Protein AF-A0A1I1KT04-F1 (afdb_monomer)

Secondary structure (DSSP, 8-state):
----GGGSHHHHHHHHHHHHHHHHTT----HHHHHHHHHHHHHHHHHHHT--HHHHHTT--HHHHHHHHHHHHHHHTPPPPPPSS--PPPP----EEEE-HHHHHHHHHHHHHHHHHHHHH-TT-HHHHHHHHHHHHHHHHHHHPPTTPPEEEEHHHHHHHHHHHHHHHHHHHTTS--S-TTSS-SSTHHHHHHHHHHHHHHHHHHHHHHHSPPP-

Radius of gyration: 23.39 Å; Cα contacts (8 Å, |Δi|>4): 254; chains: 1; bounding box: 57×38×68 Å

Mean predicted aligned error: 13.31 Å

Organism: NCBI:txid910347

Nearest PDB structures (foldseek):
  8qup-assembly1_A  TM=4.944E-01  e=1.438E+00  synthetic construct
  3jv3-assembly1_A  TM=3.115E-01  e=3.362E+00  Mus musculus
  3qbv-assembly2_D  TM=2.416E-01  e=2.144E+00  Homo sapiens
  1nu9-assembly2_F  TM=1.944E-01  e=2.040E+00  Staphylococcus aureus

pLDDT: mean 86.13, std 12.62, range [43.5, 97.88]

Foldseek 3Di:
DPDDPCPDPLLVVLLVLLQVVCVVVVAHDDSVVLSVLLQVQLVVQCVVVVHDSVVSSVVDHSVNSNVVLVVVCVVVVDDGDAPQDLPPPDFDFPFWFWADLVLLVLLLVLLCLLLLQQCLLPVSHSLNVLSVVLNVVSVVQSVPDDPPGTGIDGLRSLLSSLVSLLVSLVCLVVVSTDNDSVPDCPVCNVVSNVSSVVSNVSSVVSVCSSVDDDDD

Sequence (216 aa):
MAEDLRNTVAFKALTAQAGAVLLTRDMQVEPVALQGVVAHLIATIAKRIGMDEEEALHLVTPEAVADTVDRAIAEEGAPGPAPFHAIRPVRHDTGTVPITPREAGRMVMAAAQAAKCAGLNDHTSALATHALDLITELGAALSSAQEDEAIELSAGLLEELASTVESVAARMEAKNWSTCPCGERHDQGELDAGIAASMHTDSAFVRFLIARPPTQ

Solvent-accessible surface area (backbone atoms only — not comparable to full-atom values): 12080 Å² total; per-residue (Å²): 128,86,75,63,62,79,76,36,68,68,49,47,49,46,46,52,48,18,51,52,52,24,50,78,70,79,41,54,72,58,68,69,59,47,48,50,51,52,52,49,52,21,49,51,49,6,65,74,75,72,51,55,52,76,67,26,46,77,73,60,50,35,64,61,50,34,53,49,52,53,50,52,40,64,72,66,71,50,80,67,62,71,45,96,60,64,71,75,74,90,80,75,68,87,48,69,38,78,36,47,67,69,57,51,53,53,51,39,51,46,26,50,51,30,18,51,47,33,40,59,64,32,84,72,34,40,64,15,52,50,23,49,52,52,33,50,54,52,48,51,51,59,72,70,48,57,92,94,46,66,38,75,39,45,41,39,59,42,50,50,50,22,50,52,25,37,54,45,20,54,42,33,73,68,69,78,38,55,81,52,80,80,79,62,89,79,80,51,63,67,58,40,51,51,52,24,53,49,30,45,52,48,20,53,48,41,52,48,58,66,69,49,76,83,86,129

Structure (mmCIF, N/CA/C/O backbone):
data_AF-A0A1I1KT04-F1
#
_entry.id   AF-A0A1I1KT04-F1
#
loop_
_atom_site.group_PDB
_atom_site.id
_atom_site.type_symbol
_atom_site.label_atom_id
_atom_site.label_alt_id
_atom_site.label_comp_id
_atom_site.label_asym_id
_atom_site.label_entity_id
_atom_site.label_seq_id
_atom_site.pdbx_PDB_ins_code
_atom_site.Cartn_x
_atom_site.Cartn_y
_atom_site.Cartn_z
_atom_site.occupancy
_atom_site.B_iso_or_equiv
_atom_site.auth_seq_id
_atom_site.auth_comp_id
_atom_site.auth_asym_id
_atom_site.auth_atom_id
_atom_site.pdbx_PDB_model_num
ATOM 1 N N . MET A 1 1 ? -22.135 0.727 45.461 1.00 46.06 1 MET A N 1
ATOM 2 C CA . MET A 1 1 ? -21.819 1.233 44.111 1.00 46.06 1 MET A CA 1
ATOM 3 C C . MET A 1 1 ? -21.233 0.061 43.364 1.00 46.06 1 MET A C 1
ATOM 5 O O . MET A 1 1 ? -20.260 -0.478 43.870 1.00 46.06 1 MET A O 1
ATOM 9 N N . ALA A 1 2 ? -21.867 -0.390 42.282 1.00 56.28 2 ALA A N 1
ATOM 10 C CA . ALA A 1 2 ? -21.276 -1.431 41.447 1.00 56.28 2 ALA A CA 1
ATOM 11 C C . ALA A 1 2 ? -19.950 -0.894 40.894 1.00 56.28 2 ALA A C 1
ATOM 13 O O . ALA A 1 2 ? -19.903 0.245 40.424 1.00 56.28 2 ALA A O 1
ATOM 14 N N . GLU A 1 3 ? -18.879 -1.660 41.065 1.00 66.94 3 GLU A N 1
ATOM 15 C CA . GLU A 1 3 ? -17.581 -1.340 40.485 1.00 66.94 3 GLU A CA 1
ATOM 16 C C . GLU A 1 3 ? -17.722 -1.357 38.960 1.00 66.94 3 GLU A C 1
ATOM 18 O O . GLU A 1 3 ? -18.410 -2.211 38.401 1.00 66.94 3 GLU A O 1
ATOM 23 N N . ASP A 1 4 ? -17.146 -0.367 38.280 1.00 84.25 4 ASP A N 1
ATOM 24 C CA . ASP A 1 4 ? -17.183 -0.327 36.821 1.00 84.25 4 ASP A CA 1
ATOM 25 C C . ASP A 1 4 ? -16.356 -1.500 36.282 1.00 84.25 4 ASP A C 1
ATOM 27 O O . ASP A 1 4 ? -15.126 -1.495 36.384 1.00 84.25 4 ASP A O 1
ATOM 31 N N . LEU A 1 5 ? -17.040 -2.497 35.710 1.00 86.38 5 LEU A N 1
ATOM 32 C CA . LEU A 1 5 ? -16.461 -3.730 35.176 1.00 86.38 5 LEU A CA 1
ATOM 33 C C . LEU A 1 5 ? -15.251 -3.457 34.272 1.00 86.38 5 LEU A C 1
ATOM 35 O O . LEU A 1 5 ? -14.258 -4.185 34.326 1.00 86.38 5 LEU A O 1
ATOM 39 N N . ARG A 1 6 ? -15.289 -2.370 33.489 1.00 87.38 6 ARG A N 1
ATOM 40 C CA . ARG A 1 6 ? -14.213 -1.989 32.556 1.00 87.38 6 ARG A CA 1
ATOM 41 C C . ARG A 1 6 ? -12.905 -1.635 33.261 1.00 87.38 6 ARG A C 1
ATOM 43 O O . ARG A 1 6 ? -11.828 -1.728 32.671 1.00 87.38 6 ARG A O 1
ATOM 50 N N . ASN A 1 7 ? -12.982 -1.237 34.528 1.00 88.31 7 ASN A N 1
ATOM 51 C CA . ASN A 1 7 ? -11.819 -0.876 35.327 1.00 88.31 7 ASN A CA 1
ATOM 52 C C . ASN A 1 7 ? -11.175 -2.067 36.039 1.00 88.31 7 ASN A C 1
ATOM 54 O O . ASN A 1 7 ? -10.035 -1.926 36.500 1.00 88.31 7 ASN A O 1
ATOM 58 N N . THR A 1 8 ? -11.833 -3.228 36.050 1.00 91.94 8 THR A N 1
ATOM 59 C CA . THR A 1 8 ? -11.319 -4.448 36.678 1.00 91.94 8 THR A CA 1
ATOM 60 C C . THR A 1 8 ? -10.100 -5.008 35.939 1.00 91.94 8 THR A C 1
ATOM 62 O O . THR A 1 8 ? -9.915 -4.830 34.729 1.00 91.94 8 THR A O 1
ATOM 65 N N . VAL A 1 9 ? -9.237 -5.713 36.676 1.00 92.75 9 VAL A N 1
ATOM 66 C CA . VAL A 1 9 ? -8.040 -6.363 36.111 1.00 92.75 9 VAL A CA 1
ATOM 67 C C . VAL A 1 9 ? -8.428 -7.469 35.131 1.00 92.75 9 VAL A C 1
ATOM 69 O O . VAL A 1 9 ? -7.805 -7.591 34.079 1.00 92.75 9 VAL A O 1
ATOM 72 N N . ALA A 1 10 ? -9.468 -8.243 35.446 1.00 92.56 10 ALA A N 1
ATOM 73 C CA . ALA A 1 10 ? -9.921 -9.351 34.614 1.00 92.56 10 ALA A CA 1
ATOM 74 C C . ALA A 1 10 ? -10.421 -8.870 33.241 1.00 92.56 10 ALA A C 1
ATOM 76 O O . ALA A 1 10 ? -10.020 -9.421 32.216 1.00 92.56 10 ALA A O 1
ATOM 77 N N . PHE A 1 11 ? -11.195 -7.780 33.199 1.00 94.25 11 PHE A N 1
ATOM 78 C CA . PHE A 1 11 ? -11.655 -7.187 31.942 1.00 94.25 11 PHE A CA 1
ATOM 79 C C . PHE A 1 11 ? -10.489 -6.685 31.079 1.00 94.25 11 PHE A C 1
ATOM 81 O O . PHE A 1 11 ? -10.420 -6.947 29.874 1.00 94.25 11 PHE A O 1
ATOM 88 N N . LYS A 1 12 ? -9.529 -5.988 31.699 1.00 94.00 12 LYS A N 1
ATOM 89 C CA . LYS A 1 12 ? -8.326 -5.492 31.012 1.00 94.00 12 LYS A CA 1
ATOM 90 C C . LYS A 1 12 ? -7.460 -6.637 30.486 1.00 94.00 12 LYS A C 1
ATOM 92 O O . LYS A 1 12 ? -6.966 -6.548 29.364 1.00 94.00 12 LYS A O 1
ATOM 97 N N . ALA A 1 13 ? -7.310 -7.713 31.259 1.00 94.00 13 ALA A N 1
ATOM 98 C CA . ALA A 1 13 ? -6.569 -8.903 30.851 1.00 94.00 13 ALA A CA 1
ATOM 99 C C . ALA A 1 13 ? -7.226 -9.594 29.649 1.00 94.00 13 ALA A C 1
ATOM 101 O O . ALA A 1 13 ? -6.538 -9.869 28.668 1.00 94.00 13 ALA A O 1
ATOM 102 N N . LEU A 1 14 ? -8.548 -9.791 29.682 1.00 94.38 14 LEU A N 1
ATOM 103 C CA . LEU A 1 14 ? -9.300 -10.350 28.558 1.00 94.38 14 LEU A CA 1
ATOM 104 C C . LEU A 1 14 ? -9.148 -9.488 27.299 1.00 94.38 14 LEU A C 1
ATOM 106 O O . LEU A 1 14 ? -8.863 -10.010 26.225 1.00 94.38 14 LEU A O 1
ATOM 110 N N . THR A 1 15 ? -9.271 -8.166 27.435 1.00 93.62 15 THR A N 1
ATOM 111 C CA . THR A 1 15 ? -9.097 -7.223 26.317 1.00 93.62 15 THR A CA 1
ATOM 112 C C . THR A 1 15 ? -7.691 -7.322 25.716 1.00 93.62 15 THR A C 1
ATOM 114 O O . THR A 1 15 ? -7.544 -7.387 24.499 1.00 93.62 15 THR A O 1
ATOM 117 N N . ALA A 1 16 ? -6.649 -7.374 26.553 1.00 92.06 16 ALA A N 1
ATOM 118 C CA . ALA A 1 16 ? -5.268 -7.497 26.091 1.00 92.06 16 ALA A CA 1
ATOM 119 C C . ALA A 1 16 ? -5.008 -8.839 25.385 1.00 92.06 16 ALA A C 1
ATOM 121 O O . ALA A 1 16 ? -4.370 -8.873 24.334 1.00 92.06 16 ALA A O 1
ATOM 122 N N . GLN A 1 17 ? -5.532 -9.938 25.932 1.00 93.31 17 GLN A N 1
ATOM 123 C CA . GLN A 1 17 ? -5.419 -11.267 25.330 1.00 93.31 17 GLN A CA 1
ATOM 124 C C . GLN A 1 17 ? -6.170 -11.350 23.997 1.00 93.31 17 GLN A C 1
ATOM 126 O O . GLN A 1 17 ? -5.618 -11.855 23.024 1.00 93.31 17 GLN A O 1
ATOM 131 N N . ALA A 1 18 ? -7.387 -10.804 23.918 1.00 92.94 18 ALA A N 1
ATOM 132 C CA . ALA A 1 18 ? -8.142 -10.720 22.670 1.00 92.94 18 ALA A CA 1
ATOM 133 C C . ALA A 1 18 ? -7.390 -9.888 21.621 1.00 92.94 18 ALA A C 1
ATOM 135 O O . ALA A 1 18 ? -7.296 -10.298 20.467 1.00 92.94 18 ALA A O 1
ATOM 136 N N . GLY A 1 19 ? -6.782 -8.770 22.033 1.00 89.50 19 GLY A N 1
ATOM 137 C CA . GLY A 1 19 ? -5.908 -7.969 21.176 1.00 89.50 19 GLY A CA 1
ATOM 138 C C . GLY A 1 19 ? -4.729 -8.775 20.625 1.00 89.50 19 GLY A C 1
ATOM 139 O O . GLY A 1 19 ? -4.444 -8.706 19.434 1.00 89.50 19 GLY A O 1
ATOM 140 N N . ALA A 1 20 ? -4.088 -9.603 21.453 1.00 88.25 20 ALA A N 1
ATOM 141 C CA . ALA A 1 20 ? -3.021 -10.492 20.996 1.00 88.25 20 ALA A CA 1
ATOM 142 C C . ALA A 1 20 ? -3.520 -11.536 19.980 1.00 88.25 20 ALA A C 1
ATOM 144 O O . ALA A 1 20 ? -2.860 -11.755 18.967 1.00 88.25 20 ALA A O 1
ATOM 145 N N . VAL A 1 21 ? -4.693 -12.141 20.200 1.00 89.06 21 VAL A N 1
ATOM 146 C CA . VAL A 1 21 ? -5.295 -13.086 19.241 1.00 89.06 21 VAL A CA 1
ATOM 147 C C . VAL A 1 21 ? -5.608 -12.397 17.912 1.00 89.06 21 VAL A C 1
ATOM 149 O O . VAL A 1 21 ? -5.281 -12.938 16.858 1.00 89.06 21 VAL A O 1
ATOM 152 N N . LEU A 1 22 ? -6.180 -11.193 17.941 1.00 85.62 22 LEU A N 1
ATOM 153 C CA . LEU A 1 22 ? -6.453 -10.402 16.739 1.00 85.62 22 LEU A CA 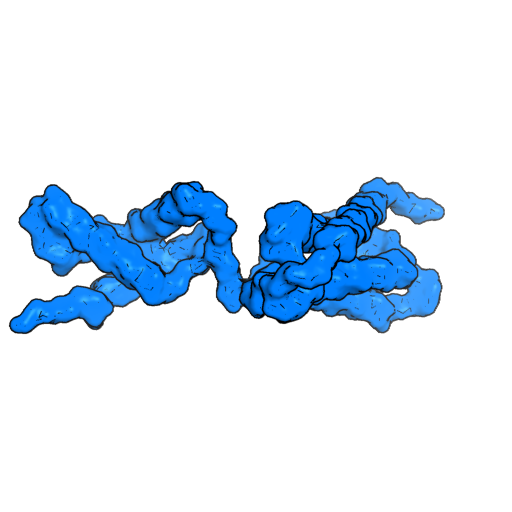1
ATOM 154 C C . LEU A 1 22 ? -5.175 -10.130 15.935 1.00 85.62 22 LEU A C 1
ATOM 156 O O . LEU A 1 22 ? -5.164 -10.348 14.727 1.00 85.62 22 LEU A O 1
ATOM 160 N N . LEU A 1 23 ? -4.071 -9.787 16.606 1.00 81.75 23 LEU A N 1
ATOM 161 C CA . LEU A 1 23 ? -2.775 -9.594 15.950 1.00 81.75 23 LEU A CA 1
ATOM 162 C C . LEU A 1 23 ? -2.259 -10.868 15.264 1.00 81.75 23 LEU A C 1
ATOM 164 O O . LEU A 1 23 ? -1.699 -10.782 14.177 1.00 81.75 23 LEU A O 1
ATOM 168 N N . THR A 1 24 ? -2.476 -12.058 15.839 1.00 80.56 24 THR A N 1
ATOM 169 C CA . THR A 1 24 ? -2.100 -13.323 15.165 1.00 80.56 24 THR A CA 1
ATOM 170 C C . THR A 1 24 ? -2.917 -13.611 13.905 1.00 80.56 24 THR A C 1
ATOM 172 O O . THR A 1 24 ? -2.514 -14.439 13.091 1.00 80.56 24 THR A O 1
ATOM 175 N N . ARG A 1 25 ? -4.056 -12.931 13.743 1.00 79.31 25 ARG A N 1
ATOM 176 C CA . ARG A 1 25 ? -4.951 -13.017 12.584 1.00 79.31 25 ARG A CA 1
ATOM 177 C C . ARG A 1 25 ? -4.811 -11.813 11.647 1.00 79.31 25 ARG A C 1
ATOM 179 O O . ARG A 1 25 ? -5.685 -11.596 10.820 1.00 79.31 25 ARG A O 1
ATOM 186 N N . ASP A 1 26 ? -3.743 -11.032 11.810 1.00 72.62 26 ASP A N 1
ATOM 187 C CA . ASP A 1 26 ? -3.467 -9.814 11.041 1.00 72.62 26 ASP A CA 1
ATOM 188 C C . ASP A 1 26 ? -4.576 -8.744 11.145 1.00 72.62 26 ASP A C 1
ATOM 190 O O . ASP A 1 26 ? -4.807 -7.948 10.239 1.00 72.62 26 ASP A O 1
ATOM 194 N N . MET A 1 27 ? -5.283 -8.713 12.281 1.00 73.25 27 MET A N 1
ATOM 195 C CA . MET A 1 27 ? -6.317 -7.722 12.579 1.00 73.25 27 MET A CA 1
ATOM 196 C C . MET A 1 27 ? -5.836 -6.742 13.651 1.00 73.25 27 MET A C 1
ATOM 198 O O . MET A 1 27 ? -5.421 -7.142 14.740 1.00 73.25 27 MET A O 1
ATOM 202 N N . GLN A 1 28 ? -5.959 -5.440 13.383 1.00 71.38 28 GLN A N 1
ATOM 203 C CA . GLN A 1 28 ? -5.682 -4.385 14.363 1.00 71.38 28 GLN A CA 1
ATOM 204 C C . GLN A 1 28 ? -6.959 -3.631 14.716 1.00 71.38 28 GLN A C 1
ATOM 206 O O . GLN A 1 28 ? -7.523 -2.938 13.886 1.00 71.38 28 GLN A O 1
ATOM 211 N N . VAL A 1 29 ? -7.417 -3.728 15.961 1.00 78.31 29 VAL A N 1
ATOM 212 C CA . VAL A 1 29 ? -8.606 -3.001 16.431 1.00 78.31 29 VAL A CA 1
ATOM 213 C C . VAL A 1 29 ? -8.176 -1.920 17.408 1.00 78.31 29 VAL A C 1
ATOM 215 O O . VAL A 1 29 ? -7.346 -2.173 18.283 1.00 78.31 29 VAL A O 1
ATOM 218 N N . GLU A 1 30 ? -8.754 -0.723 17.286 1.00 78.75 30 GLU A N 1
ATOM 219 C CA . GLU A 1 30 ? -8.524 0.348 18.255 1.00 78.75 30 GLU A CA 1
ATOM 220 C C . GLU A 1 30 ? -8.848 -0.156 19.677 1.00 78.75 30 GLU A C 1
ATOM 222 O O . GLU A 1 30 ? -9.926 -0.720 19.891 1.00 78.75 30 GLU A O 1
ATOM 227 N N . PRO A 1 31 ? -7.974 0.061 20.679 1.00 79.88 31 PRO A N 1
ATOM 228 C CA . PRO A 1 31 ? -8.190 -0.454 22.030 1.00 79.88 31 PRO A CA 1
ATOM 229 C C . PRO A 1 31 ? -9.545 -0.068 22.635 1.00 79.88 31 PRO A C 1
ATOM 231 O O . PRO A 1 31 ? -10.154 -0.875 23.334 1.00 79.88 31 PRO A O 1
ATOM 234 N N . VAL A 1 32 ? -10.045 1.139 22.349 1.00 79.88 32 VAL A N 1
ATOM 235 C CA . VAL A 1 32 ? -11.350 1.614 22.837 1.00 79.88 32 VAL A CA 1
ATOM 236 C C . VAL A 1 32 ? -12.502 0.850 22.179 1.00 79.88 32 VAL A C 1
ATOM 238 O O . VAL A 1 32 ? -13.435 0.431 22.867 1.00 79.88 32 VAL A O 1
ATOM 241 N N . ALA A 1 33 ? -12.423 0.610 20.869 1.00 82.38 33 ALA A N 1
ATOM 242 C CA . ALA A 1 33 ? -13.408 -0.190 20.149 1.00 82.38 33 ALA A CA 1
ATOM 243 C C . ALA A 1 33 ? -13.405 -1.645 20.642 1.00 82.38 33 ALA A C 1
ATOM 245 O O . ALA A 1 33 ? -14.466 -2.204 20.923 1.00 82.38 33 ALA A O 1
ATOM 246 N N . LEU A 1 34 ? -12.218 -2.228 20.851 1.00 89.69 34 LEU A N 1
ATOM 247 C CA . LEU A 1 34 ? -12.073 -3.584 21.379 1.00 89.69 34 LEU A CA 1
ATOM 248 C C . LEU A 1 34 ? -12.681 -3.717 22.783 1.00 89.69 34 LEU A C 1
ATOM 250 O O . LEU A 1 34 ? -13.429 -4.658 23.036 1.00 89.69 34 LEU A O 1
ATOM 254 N N . GLN A 1 35 ? -12.437 -2.752 23.675 1.00 90.31 35 GLN A N 1
ATOM 255 C CA . GLN A 1 35 ? -13.103 -2.700 24.984 1.00 90.31 35 GLN A CA 1
ATOM 256 C C . GLN A 1 35 ? -14.630 -2.637 24.842 1.00 90.31 35 GLN A C 1
ATOM 258 O O . GLN A 1 35 ? -15.351 -3.289 25.597 1.00 90.31 35 GLN A O 1
ATOM 263 N N . GLY A 1 36 ? -15.135 -1.887 23.861 1.00 88.88 36 GLY A N 1
ATOM 264 C CA . GLY A 1 36 ? -16.559 -1.843 23.532 1.00 88.88 36 GLY A CA 1
ATOM 265 C C . GLY A 1 36 ? -17.124 -3.214 23.148 1.00 88.88 36 GLY A C 1
ATOM 266 O O . GLY A 1 36 ? -18.151 -3.621 23.694 1.00 88.88 36 GLY A O 1
ATOM 267 N N . VAL A 1 37 ? -16.433 -3.949 22.272 1.00 91.25 37 VAL A N 1
ATOM 268 C CA . VAL A 1 37 ? -16.835 -5.298 21.831 1.00 91.25 37 VAL A CA 1
ATOM 269 C C . VAL A 1 37 ? -16.811 -6.292 22.990 1.00 91.25 37 VAL A C 1
ATOM 271 O O . VAL A 1 37 ? -17.778 -7.030 23.181 1.00 91.25 37 VAL A O 1
ATOM 274 N N . VAL A 1 38 ? -15.750 -6.280 23.803 1.00 94.62 38 VAL A N 1
ATOM 275 C CA . VAL A 1 38 ? -15.638 -7.140 24.991 1.00 94.62 38 VAL A CA 1
ATOM 276 C C . VAL A 1 38 ? -16.791 -6.865 25.959 1.00 94.62 38 VAL A C 1
ATOM 278 O O . VAL A 1 38 ? -17.491 -7.794 26.356 1.00 94.62 38 VAL A O 1
ATOM 281 N N . ALA A 1 39 ? -17.058 -5.595 26.282 1.00 93.50 39 ALA A N 1
ATOM 282 C CA . ALA A 1 39 ? -18.171 -5.221 27.156 1.00 93.50 39 ALA A CA 1
ATOM 283 C C . ALA A 1 39 ? -19.530 -5.662 26.589 1.00 93.50 39 ALA A C 1
ATOM 285 O O . ALA A 1 39 ? -20.378 -6.165 27.325 1.00 93.50 39 ALA A O 1
ATOM 286 N N . HIS A 1 40 ? -19.735 -5.515 25.278 1.00 92.19 40 HIS A N 1
ATOM 287 C CA . HIS A 1 40 ? -20.968 -5.935 24.622 1.00 92.19 40 HIS A CA 1
ATOM 288 C C . HIS A 1 40 ? -21.180 -7.456 24.675 1.00 92.19 40 HIS A C 1
ATOM 290 O O . HIS A 1 40 ? -22.292 -7.914 24.956 1.00 92.19 40 HIS A O 1
ATOM 296 N N . LEU A 1 41 ? -20.127 -8.244 24.438 1.00 94.25 41 LEU A N 1
ATOM 297 C CA . LEU A 1 41 ? -20.169 -9.706 24.530 1.00 94.25 41 LEU A CA 1
ATOM 298 C C . LEU A 1 41 ? -20.531 -10.171 25.942 1.00 94.25 41 LEU A C 1
ATOM 300 O O . LEU A 1 41 ? -21.430 -11.001 26.095 1.00 94.25 41 LEU A O 1
ATOM 304 N N . ILE A 1 42 ? -19.889 -9.593 26.960 1.00 95.56 42 ILE A N 1
ATOM 305 C CA . ILE A 1 42 ? -20.157 -9.909 28.367 1.00 95.56 42 ILE A CA 1
ATOM 306 C C . ILE A 1 42 ? -21.616 -9.605 28.717 1.00 95.56 42 ILE A C 1
ATOM 308 O O . ILE A 1 42 ? -22.330 -10.492 29.181 1.00 95.56 42 ILE A O 1
ATOM 312 N N . ALA A 1 43 ? -22.089 -8.390 28.420 1.00 93.56 43 ALA A N 1
ATOM 313 C CA . ALA A 1 43 ? -23.467 -7.984 28.697 1.00 93.56 43 ALA A CA 1
ATOM 314 C C . ALA A 1 43 ? -24.493 -8.881 27.978 1.00 93.56 43 ALA A C 1
ATOM 316 O O . ALA A 1 43 ? -25.546 -9.223 28.524 1.00 93.56 43 ALA A O 1
ATOM 317 N N . THR A 1 44 ? -24.181 -9.307 26.752 1.00 94.56 44 THR A N 1
ATOM 318 C CA . THR A 1 44 ? -25.041 -10.205 25.971 1.00 94.56 44 THR A CA 1
ATOM 319 C C . THR A 1 44 ? -25.132 -11.593 26.603 1.00 94.56 44 THR A C 1
ATOM 321 O O . THR A 1 44 ? -26.228 -12.152 26.696 1.00 94.56 44 THR A O 1
ATOM 324 N N . ILE A 1 45 ? -24.010 -12.149 27.066 1.00 94.12 45 ILE A N 1
ATOM 325 C CA . ILE A 1 45 ? -23.970 -13.453 27.742 1.00 94.12 45 ILE A CA 1
ATOM 326 C C . ILE A 1 45 ? -24.684 -13.386 29.092 1.00 94.12 45 ILE A C 1
ATOM 328 O O . ILE A 1 45 ? -25.559 -14.218 29.345 1.00 94.12 45 ILE A O 1
ATOM 332 N N . ALA A 1 46 ? -24.390 -12.362 29.898 1.00 94.75 46 ALA A N 1
ATOM 333 C CA . ALA A 1 46 ? -25.034 -12.109 31.185 1.00 94.75 46 ALA A CA 1
ATOM 334 C C . ALA A 1 46 ? -26.561 -12.099 31.041 1.00 94.75 46 ALA A C 1
ATOM 336 O O . ALA A 1 46 ? -27.273 -12.888 31.666 1.00 94.75 46 ALA A O 1
ATOM 337 N N . LYS A 1 47 ? -27.069 -11.300 30.093 1.00 95.00 47 LYS A N 1
ATOM 338 C CA . LYS A 1 47 ? -28.502 -11.203 29.798 1.00 95.00 47 LYS A CA 1
ATOM 339 C C . LYS A 1 47 ? -29.104 -12.518 29.303 1.00 95.00 47 LYS A C 1
ATOM 341 O O . LYS A 1 47 ? -30.236 -12.839 29.659 1.00 95.00 47 LYS A O 1
ATOM 346 N N . ARG A 1 48 ? -28.393 -13.263 28.453 1.00 94.44 48 ARG A N 1
ATOM 347 C CA . ARG A 1 48 ? -28.910 -14.497 27.843 1.00 94.44 48 ARG A CA 1
ATOM 348 C C . ARG A 1 48 ? -29.043 -15.634 28.852 1.00 94.44 48 ARG A C 1
ATOM 350 O O . ARG A 1 48 ? -29.963 -16.437 28.722 1.00 94.44 48 ARG A O 1
ATOM 357 N N . ILE A 1 49 ? -28.127 -15.713 29.812 1.00 94.31 49 ILE A N 1
ATOM 358 C CA . ILE A 1 49 ? -28.090 -16.792 30.808 1.00 94.31 49 ILE A CA 1
ATOM 359 C C . ILE A 1 49 ? -28.765 -16.364 32.124 1.00 94.31 49 ILE A C 1
ATOM 361 O O . ILE A 1 49 ? -29.127 -17.213 32.933 1.00 94.31 49 ILE A O 1
ATOM 365 N N . GLY A 1 50 ? -29.024 -15.066 32.307 1.00 93.62 50 GLY A N 1
ATOM 366 C CA . GLY A 1 50 ? -29.642 -14.527 33.518 1.00 93.62 50 GLY A CA 1
ATOM 367 C C . GLY A 1 50 ? -28.668 -14.448 34.693 1.00 93.62 50 GLY A C 1
ATOM 368 O O . GLY A 1 50 ? -29.083 -14.655 35.829 1.00 93.62 50 GLY A O 1
ATOM 369 N N . MET A 1 51 ? -27.392 -14.178 34.411 1.00 95.44 51 MET A N 1
ATOM 370 C CA . MET A 1 51 ? -26.330 -13.977 35.405 1.00 95.44 51 MET A CA 1
ATOM 371 C C . MET A 1 51 ? -25.846 -12.525 35.401 1.00 95.44 51 MET A C 1
ATOM 373 O O . MET A 1 51 ? -26.238 -11.740 34.532 1.00 95.44 51 MET A O 1
ATOM 377 N N . ASP A 1 52 ? -25.010 -12.165 36.371 1.00 93.50 52 ASP A N 1
ATOM 378 C CA . ASP A 1 52 ? -24.362 -10.857 36.382 1.00 93.50 52 ASP A CA 1
ATOM 379 C C . ASP A 1 52 ? -23.197 -10.775 35.374 1.00 93.50 52 ASP A C 1
ATOM 381 O O . ASP A 1 52 ? -22.737 -11.771 34.808 1.00 93.50 52 ASP A O 1
ATOM 385 N N . GLU A 1 53 ? -22.760 -9.549 35.077 1.00 92.12 53 GLU A N 1
ATOM 386 C CA . GLU A 1 53 ? -21.698 -9.308 34.095 1.00 92.12 53 GLU A CA 1
ATOM 387 C C . GLU A 1 53 ? -20.310 -9.747 34.592 1.00 92.12 53 GLU A C 1
ATOM 389 O O . GLU A 1 53 ? -19.435 -10.041 33.776 1.00 92.12 53 GLU A O 1
ATOM 394 N N . GLU A 1 54 ? -20.098 -9.821 35.906 1.00 91.69 54 GLU A N 1
ATOM 395 C CA . GLU A 1 54 ? -18.818 -10.217 36.498 1.00 91.69 54 GLU A CA 1
ATOM 396 C C . GLU A 1 54 ? -18.602 -11.732 36.364 1.00 91.69 54 GLU A C 1
ATOM 398 O O . GLU A 1 54 ? -17.532 -12.180 35.956 1.00 91.69 54 GLU A O 1
ATOM 403 N N . GLU A 1 55 ? -19.646 -12.531 36.580 1.00 91.25 55 GLU A N 1
ATOM 404 C CA . GLU A 1 55 ? -19.658 -13.964 36.298 1.00 91.25 55 GLU A CA 1
ATOM 405 C C . GLU A 1 55 ? -19.573 -14.239 34.791 1.00 91.25 55 GLU A C 1
ATOM 407 O O . GLU A 1 55 ? -18.805 -15.102 34.352 1.00 91.25 55 GLU A O 1
ATOM 412 N N . ALA A 1 56 ? -20.303 -13.474 33.972 1.00 94.19 56 ALA A N 1
ATOM 413 C CA . ALA A 1 56 ? -20.287 -13.638 32.519 1.00 94.19 56 ALA A CA 1
ATOM 414 C C . ALA A 1 56 ? -18.912 -13.344 31.897 1.00 94.19 56 ALA A C 1
ATOM 416 O O . ALA A 1 56 ? -18.552 -13.978 30.902 1.00 94.19 56 ALA A O 1
ATOM 417 N N . LEU A 1 57 ? -18.123 -12.434 32.483 1.00 94.25 57 LEU A N 1
ATOM 418 C CA . LEU A 1 57 ? -16.751 -12.141 32.055 1.00 94.25 57 LEU A CA 1
ATOM 419 C C . LEU A 1 57 ? -15.888 -13.407 31.984 1.00 94.25 57 LEU A C 1
ATOM 421 O O . LEU A 1 57 ? -15.104 -13.561 31.050 1.00 94.25 57 LEU A O 1
ATOM 425 N N . HIS A 1 58 ? -16.064 -14.339 32.922 1.00 92.69 58 HIS A N 1
ATOM 426 C CA . HIS A 1 58 ? -15.301 -15.589 32.970 1.00 92.69 58 HIS A CA 1
ATOM 427 C C . HIS A 1 58 ? -15.709 -16.617 31.907 1.00 92.69 58 HIS A C 1
ATOM 429 O O . HIS A 1 58 ? -15.008 -17.610 31.714 1.00 92.69 58 HIS A O 1
ATOM 435 N N . LEU A 1 59 ? -16.822 -16.388 31.209 1.00 94.50 59 LEU A N 1
ATOM 436 C CA . LEU A 1 59 ? -17.296 -17.239 30.117 1.00 94.50 59 LEU A CA 1
ATOM 437 C C . LEU A 1 59 ? -16.846 -16.738 28.740 1.00 94.50 59 LEU A C 1
ATOM 439 O O . LEU A 1 59 ? -17.002 -17.453 27.750 1.00 94.50 59 LEU A O 1
ATOM 443 N N . VAL A 1 60 ? -16.303 -15.520 28.660 1.00 95.38 60 VAL A N 1
ATOM 444 C CA . VAL A 1 60 ? -15.813 -14.934 27.411 1.00 95.38 60 VAL A CA 1
ATOM 445 C C . VAL A 1 60 ? -14.349 -15.299 27.216 1.00 95.38 60 VAL A C 1
ATOM 447 O O . VAL A 1 60 ? -13.502 -14.958 28.038 1.00 95.38 60 VAL A O 1
ATOM 450 N N . THR A 1 61 ? -14.034 -15.958 26.099 1.00 95.31 61 THR A N 1
ATOM 451 C CA . THR A 1 61 ? -12.644 -16.228 25.717 1.00 95.31 61 THR A CA 1
ATOM 452 C C . THR A 1 61 ? -12.105 -15.164 24.755 1.00 95.31 61 THR A C 1
ATOM 454 O O . THR A 1 61 ? -12.879 -14.565 23.998 1.00 95.31 61 THR A O 1
ATOM 457 N N . PRO A 1 62 ? -10.778 -14.945 24.729 1.00 94.38 62 PRO A N 1
ATOM 458 C CA . PRO A 1 62 ? -10.121 -14.088 23.742 1.00 94.38 62 PRO A CA 1
ATOM 459 C C . PRO A 1 62 ? -10.489 -14.425 22.288 1.00 94.38 62 PRO A C 1
ATOM 461 O O . PRO A 1 62 ? -10.706 -13.527 21.476 1.00 94.38 62 PRO A O 1
ATOM 464 N N . GLU A 1 63 ? -10.610 -15.712 21.961 1.00 94.31 63 GLU A N 1
ATOM 465 C CA . GLU A 1 63 ? -10.951 -16.194 20.620 1.00 94.31 63 GLU A CA 1
ATOM 466 C C . GLU A 1 63 ? -12.383 -15.826 20.233 1.00 94.31 63 GLU A C 1
ATOM 468 O O . GLU A 1 63 ? -12.605 -15.367 19.119 1.00 94.31 63 GLU A O 1
ATOM 473 N N . ALA A 1 64 ? -13.344 -15.943 21.154 1.00 94.00 64 ALA A N 1
ATOM 474 C CA . ALA A 1 64 ? -14.734 -15.577 20.884 1.00 94.00 64 ALA A CA 1
ATOM 475 C C . ALA A 1 64 ? -14.896 -14.067 20.626 1.00 94.00 64 ALA A C 1
ATOM 477 O O . ALA A 1 64 ? -15.730 -13.650 19.814 1.00 94.00 64 ALA A O 1
ATOM 478 N N . VAL A 1 65 ? -14.081 -13.242 21.295 1.00 94.31 65 VAL A N 1
ATOM 479 C CA . VAL A 1 65 ? -13.986 -11.804 21.009 1.00 94.31 65 VAL A CA 1
ATOM 480 C C . VAL A 1 65 ? -13.428 -11.588 19.605 1.00 94.31 65 VAL A C 1
ATOM 482 O O . VAL A 1 65 ? -14.041 -10.866 18.820 1.00 94.31 65 VAL A O 1
ATOM 485 N N . ALA A 1 66 ? -12.316 -12.248 19.265 1.00 90.06 66 ALA A N 1
ATOM 486 C CA . ALA A 1 66 ? -11.694 -12.134 17.949 1.00 90.06 66 ALA A CA 1
ATOM 487 C C . ALA A 1 66 ? -12.628 -12.580 16.809 1.00 90.06 66 ALA A C 1
ATOM 489 O O . ALA A 1 66 ? -12.735 -11.882 15.807 1.00 90.06 66 ALA A O 1
ATOM 490 N N . ASP A 1 67 ? -13.361 -13.682 16.983 1.00 90.25 67 ASP A N 1
ATOM 491 C CA . ASP A 1 67 ? -14.347 -14.178 16.012 1.00 90.25 67 ASP A CA 1
ATOM 492 C C . ASP A 1 67 ? -15.508 -13.190 15.817 1.00 90.25 67 ASP A C 1
ATOM 494 O O . ASP A 1 67 ? -16.056 -13.045 14.724 1.00 90.25 67 ASP A O 1
ATOM 498 N N . THR A 1 68 ? -15.905 -12.494 16.884 1.00 89.69 68 THR A N 1
ATOM 499 C CA . THR A 1 68 ? -16.975 -11.492 16.815 1.00 89.69 68 THR A CA 1
ATOM 500 C C . THR A 1 68 ? -16.528 -10.249 16.056 1.00 89.69 68 THR A C 1
ATOM 502 O O . THR A 1 68 ? -17.304 -9.727 15.259 1.00 89.69 68 THR A O 1
ATOM 505 N N . VAL A 1 69 ? -15.289 -9.805 16.274 1.00 87.06 69 VAL A N 1
ATOM 506 C CA . VAL A 1 69 ? -14.672 -8.716 15.505 1.00 87.06 69 VAL A CA 1
ATOM 507 C C . VAL A 1 69 ? -14.565 -9.090 14.027 1.00 87.06 69 VAL A C 1
ATOM 509 O O . VAL A 1 69 ? -15.001 -8.318 13.180 1.00 87.06 69 VAL A O 1
ATOM 512 N N . ASP A 1 70 ? -14.034 -10.275 13.723 1.00 83.06 70 ASP A N 1
ATOM 513 C CA . ASP A 1 70 ? -13.842 -10.762 12.352 1.00 83.06 70 ASP A CA 1
ATOM 514 C C . ASP A 1 70 ? -15.169 -10.791 11.577 1.00 83.06 70 ASP A C 1
ATOM 516 O O . ASP A 1 70 ? -15.297 -10.235 10.485 1.00 83.06 70 ASP A 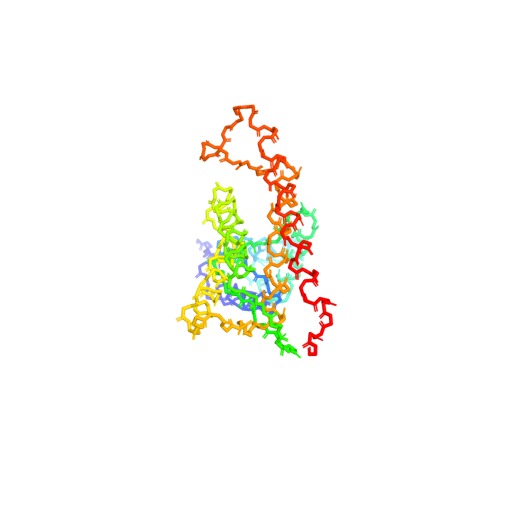O 1
ATOM 520 N N . ARG A 1 71 ? -16.222 -11.325 12.207 1.00 83.00 71 ARG A N 1
ATOM 521 C CA . ARG A 1 71 ? -17.573 -11.313 11.639 1.00 83.00 71 ARG A CA 1
ATOM 522 C C . ARG A 1 71 ? -18.120 -9.900 11.433 1.00 83.00 71 ARG A C 1
ATOM 524 O O . ARG A 1 71 ? -18.733 -9.655 10.402 1.00 83.00 71 ARG A O 1
ATOM 531 N N . ALA A 1 72 ? -17.914 -8.984 12.380 1.00 78.00 72 ALA A N 1
ATOM 532 C CA . ALA A 1 72 ? -18.393 -7.608 12.246 1.00 78.00 72 ALA A CA 1
ATOM 533 C C . ALA A 1 72 ? -17.737 -6.894 11.051 1.00 78.00 72 ALA A C 1
ATOM 535 O O . ALA A 1 72 ? -18.423 -6.226 10.281 1.00 78.00 72 ALA A O 1
ATOM 536 N N . ILE A 1 73 ? -16.434 -7.107 10.845 1.00 71.50 73 ILE A N 1
ATOM 537 C CA . ILE A 1 73 ? -15.698 -6.581 9.687 1.00 71.50 73 ILE A CA 1
ATOM 538 C C . ILE A 1 73 ? -16.234 -7.194 8.383 1.00 71.50 73 ILE A C 1
ATOM 540 O O . ILE A 1 73 ? -16.480 -6.475 7.414 1.00 71.50 73 ILE A O 1
ATOM 544 N N . ALA A 1 74 ? -16.454 -8.513 8.363 1.00 68.19 74 ALA A N 1
ATOM 545 C CA . ALA A 1 74 ? -16.971 -9.217 7.192 1.00 68.19 74 ALA A CA 1
ATOM 546 C C . ALA A 1 74 ? -18.401 -8.787 6.808 1.00 68.19 74 ALA A C 1
ATOM 548 O O . ALA A 1 74 ? -18.718 -8.699 5.622 1.00 68.19 74 ALA A O 1
ATOM 549 N N . GLU A 1 75 ? -19.263 -8.513 7.792 1.00 65.19 75 GLU A N 1
ATOM 550 C CA . GLU A 1 75 ? -20.660 -8.107 7.583 1.00 65.19 75 GLU A CA 1
ATOM 551 C C . GLU A 1 75 ? -20.803 -6.647 7.122 1.00 65.19 75 GLU A C 1
ATOM 553 O O . GLU A 1 75 ? -21.706 -6.347 6.340 1.00 65.19 75 GLU A O 1
ATOM 558 N N . GLU A 1 76 ? -19.912 -5.741 7.541 1.00 55.56 76 GLU A N 1
ATOM 559 C CA . GLU A 1 76 ? -19.955 -4.336 7.108 1.00 55.56 76 GLU A CA 1
ATOM 560 C C . GLU A 1 76 ? -19.426 -4.116 5.681 1.00 55.56 76 GLU A C 1
ATOM 562 O O . GLU A 1 76 ? -19.612 -3.036 5.117 1.00 55.56 76 GLU A O 1
ATOM 567 N N . GLY A 1 77 ? -18.762 -5.107 5.070 1.00 45.62 77 GLY A N 1
ATOM 568 C CA . GLY A 1 77 ? -18.092 -4.932 3.773 1.00 45.62 77 GLY A CA 1
ATOM 569 C C . GLY A 1 77 ? -17.022 -3.830 3.796 1.00 45.62 77 GLY A C 1
ATOM 570 O O . GLY A 1 77 ? -16.559 -3.382 2.743 1.00 45.62 77 GLY A O 1
ATOM 571 N N . ALA A 1 78 ? -16.651 -3.371 4.994 1.00 47.19 78 ALA A N 1
ATOM 572 C CA . ALA A 1 78 ? -15.636 -2.368 5.204 1.00 47.19 78 ALA A CA 1
ATOM 573 C C . ALA A 1 78 ? -14.271 -3.014 4.930 1.00 47.19 78 ALA A C 1
ATOM 575 O O . ALA A 1 78 ? -14.018 -4.130 5.395 1.00 47.19 78 ALA A O 1
ATOM 576 N N . PRO A 1 79 ? -13.373 -2.355 4.176 1.00 46.34 79 PRO A N 1
ATOM 577 C CA . PRO A 1 79 ? -11.987 -2.796 4.131 1.00 46.34 79 PRO A CA 1
ATOM 578 C C . PRO A 1 79 ? -11.494 -2.874 5.581 1.00 46.34 79 PRO A C 1
ATOM 580 O O . PRO A 1 79 ? -11.694 -1.920 6.333 1.00 46.34 79 PRO A O 1
ATOM 583 N N . GLY A 1 80 ? -10.940 -4.028 5.972 1.00 48.62 80 GLY A N 1
ATOM 584 C CA . GLY A 1 80 ? -10.487 -4.289 7.340 1.00 48.62 80 GLY A CA 1
ATOM 585 C C . GLY A 1 80 ? -9.619 -3.155 7.897 1.00 48.62 80 GLY A C 1
ATOM 586 O O . GLY A 1 80 ? -9.080 -2.355 7.124 1.00 48.62 80 GLY A O 1
ATOM 587 N N . PRO A 1 81 ? -9.502 -3.045 9.231 1.00 47.16 81 PRO A N 1
ATOM 588 C CA . PRO A 1 81 ? -8.864 -1.898 9.857 1.00 47.16 81 PRO A CA 1
ATOM 589 C C . PRO A 1 81 ? -7.458 -1.697 9.290 1.00 47.16 81 PRO A C 1
ATOM 591 O O . PRO A 1 81 ? -6.624 -2.602 9.331 1.00 47.16 81 PRO A O 1
ATOM 594 N N . ALA A 1 82 ? -7.220 -0.509 8.728 1.00 49.16 82 ALA A N 1
ATOM 595 C CA . ALA A 1 82 ? -5.911 -0.135 8.221 1.00 49.16 82 ALA A CA 1
ATOM 596 C C . ALA A 1 82 ? -4.905 -0.243 9.380 1.00 49.16 82 ALA A C 1
ATOM 598 O O . ALA A 1 82 ? -5.163 0.310 10.454 1.00 49.16 82 ALA A O 1
ATOM 599 N N . PRO A 1 83 ? -3.791 -0.973 9.220 1.00 48.72 83 PRO A N 1
ATOM 600 C CA . PRO A 1 83 ? -2.849 -1.151 10.311 1.00 48.72 83 PRO A CA 1
ATOM 601 C C . PRO A 1 83 ? -2.274 0.217 10.718 1.00 48.72 83 PRO A C 1
ATOM 603 O O . PRO A 1 83 ? -1.761 0.959 9.882 1.00 48.72 83 PRO A O 1
ATOM 606 N N . PHE A 1 84 ? -2.350 0.552 12.014 1.00 46.03 84 PHE A N 1
ATOM 607 C CA . PHE A 1 84 ? -1.851 1.819 12.589 1.00 46.03 84 PHE A CA 1
ATOM 608 C C . PHE A 1 84 ? -0.337 1.990 12.405 1.00 46.03 84 PHE A C 1
ATOM 610 O O . PHE A 1 84 ? 0.206 3.094 12.489 1.00 46.03 84 PHE A O 1
ATOM 617 N N . HIS A 1 85 ? 0.351 0.881 12.153 1.00 51.34 85 HIS A N 1
ATOM 618 C CA . HIS A 1 85 ? 1.724 0.850 11.696 1.00 51.34 85 HIS A CA 1
ATOM 619 C C . HIS A 1 85 ? 1.723 0.195 10.325 1.00 51.34 85 HIS A C 1
ATOM 621 O O . HIS A 1 85 ? 1.382 -0.980 10.216 1.00 51.34 85 HIS A O 1
ATOM 627 N N . ALA A 1 86 ? 2.120 0.934 9.293 1.00 59.25 86 ALA A N 1
ATOM 628 C CA . ALA A 1 86 ? 2.371 0.388 7.966 1.00 59.25 86 ALA A CA 1
ATOM 629 C C . ALA A 1 86 ? 3.640 -0.486 7.991 1.00 59.25 86 ALA A C 1
ATOM 631 O O . ALA A 1 86 ? 4.657 -0.165 7.386 1.00 59.25 86 ALA A O 1
ATOM 632 N N . ILE A 1 87 ? 3.607 -1.566 8.775 1.00 63.38 87 ILE A N 1
ATOM 633 C CA . ILE A 1 87 ? 4.641 -2.590 8.775 1.00 63.38 87 ILE A CA 1
ATOM 634 C C . ILE A 1 87 ? 4.455 -3.336 7.468 1.00 63.38 87 ILE A C 1
ATOM 636 O O . ILE A 1 87 ? 3.475 -4.055 7.279 1.00 63.38 87 ILE A O 1
ATOM 640 N N . ARG A 1 88 ? 5.395 -3.131 6.554 1.00 68.75 88 ARG A N 1
ATOM 641 C CA . ARG A 1 88 ? 5.417 -3.861 5.301 1.00 68.75 88 ARG A CA 1
ATOM 642 C C . ARG A 1 88 ? 5.578 -5.362 5.586 1.00 68.75 88 ARG A C 1
ATOM 644 O O . ARG A 1 88 ? 6.506 -5.727 6.315 1.00 68.75 88 ARG A O 1
ATOM 651 N N . PRO A 1 89 ? 4.709 -6.229 5.037 1.00 67.06 89 PRO A N 1
ATOM 652 C CA . PRO A 1 89 ? 4.862 -7.672 5.168 1.00 67.06 89 PRO A CA 1
ATOM 653 C C . PRO A 1 89 ? 6.238 -8.140 4.690 1.00 67.06 89 PRO A C 1
ATOM 655 O O . PRO A 1 89 ? 6.851 -7.531 3.812 1.00 67.06 89 PRO A O 1
ATOM 658 N N . VAL A 1 90 ? 6.728 -9.241 5.263 1.00 74.44 90 VAL A N 1
ATOM 659 C CA . VAL A 1 90 ? 7.990 -9.838 4.815 1.00 74.44 90 VAL A CA 1
ATOM 660 C C . VAL A 1 90 ? 7.829 -10.312 3.374 1.00 74.44 90 VAL A C 1
ATOM 662 O O . VAL A 1 90 ? 6.970 -11.140 3.071 1.00 74.44 90 VAL A O 1
ATOM 665 N N . ARG A 1 91 ? 8.688 -9.794 2.498 1.00 81.38 91 ARG A N 1
ATOM 666 C CA . ARG A 1 91 ? 8.743 -10.148 1.083 1.00 81.38 91 ARG A CA 1
ATOM 667 C C . ARG A 1 91 ? 9.564 -11.415 0.862 1.00 81.38 91 ARG A C 1
ATOM 669 O O . ARG A 1 91 ? 10.659 -11.552 1.410 1.00 81.38 91 ARG A O 1
ATOM 676 N N . HIS A 1 92 ? 9.061 -12.322 0.029 1.00 73.81 92 HIS A N 1
ATOM 677 C CA . HIS A 1 92 ? 9.810 -13.489 -0.437 1.00 73.81 92 HIS A CA 1
ATOM 678 C C . HIS A 1 92 ? 10.346 -13.244 -1.849 1.00 73.81 92 HIS A C 1
ATOM 680 O O . HIS A 1 92 ? 9.602 -13.286 -2.823 1.00 73.81 92 HIS A O 1
ATOM 686 N N . ASP A 1 93 ? 11.653 -13.018 -1.950 1.00 81.56 93 ASP A N 1
ATOM 687 C CA . ASP A 1 93 ? 12.327 -12.739 -3.217 1.00 81.56 93 ASP A CA 1
ATOM 688 C C . ASP A 1 93 ? 12.785 -14.049 -3.885 1.00 81.56 93 ASP A C 1
ATOM 690 O O . ASP A 1 93 ? 13.618 -14.778 -3.345 1.00 81.56 93 ASP A O 1
ATOM 694 N N . THR A 1 94 ? 12.226 -14.375 -5.056 1.00 79.12 94 THR A N 1
ATOM 695 C CA . THR A 1 94 ? 12.491 -15.634 -5.791 1.00 79.12 94 THR A CA 1
ATOM 696 C C . THR A 1 94 ? 13.543 -15.503 -6.897 1.00 79.12 94 THR A C 1
ATOM 698 O O . THR A 1 94 ? 13.923 -16.503 -7.507 1.00 79.12 94 THR A O 1
ATOM 701 N N . GLY A 1 95 ? 14.043 -14.291 -7.146 1.00 88.62 95 GLY A N 1
ATOM 702 C CA . GLY A 1 95 ? 15.052 -14.000 -8.162 1.00 88.62 95 GLY A CA 1
ATOM 703 C C . GLY A 1 95 ? 15.230 -12.501 -8.388 1.00 88.62 95 GLY A C 1
ATOM 704 O O . GLY A 1 95 ? 14.549 -11.687 -7.758 1.00 88.62 95 GLY A O 1
ATOM 705 N N . THR A 1 96 ? 16.137 -12.143 -9.298 1.00 93.25 96 THR A N 1
ATOM 706 C CA . THR A 1 96 ? 16.349 -10.760 -9.739 1.00 93.25 96 THR A CA 1
ATOM 707 C C . THR A 1 96 ? 15.953 -10.571 -11.199 1.00 93.25 96 THR A C 1
ATOM 709 O O . THR A 1 96 ? 15.908 -11.522 -11.982 1.00 93.25 96 THR A O 1
ATOM 712 N N . VAL A 1 97 ? 15.623 -9.332 -11.547 1.00 93.25 97 V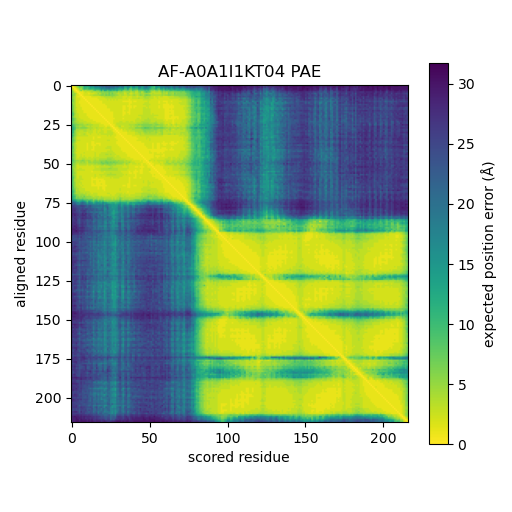AL A N 1
ATOM 713 C CA . VAL A 1 97 ? 15.267 -8.883 -12.886 1.00 93.25 97 VAL A CA 1
ATOM 714 C C . VAL A 1 97 ? 16.228 -7.754 -13.262 1.00 93.25 97 VAL A C 1
ATOM 716 O O . VAL A 1 97 ? 16.221 -6.719 -12.585 1.00 93.25 97 VAL A O 1
ATOM 719 N N . PRO A 1 98 ? 17.017 -7.907 -14.342 1.00 93.75 98 PRO A N 1
ATOM 720 C CA . PRO A 1 98 ? 17.849 -6.830 -14.849 1.00 93.75 98 PRO A CA 1
ATOM 721 C C . PRO A 1 98 ? 16.958 -5.748 -15.449 1.00 93.75 98 PRO A C 1
ATOM 723 O O . PRO A 1 98 ? 16.159 -6.013 -16.356 1.00 93.75 98 PRO A O 1
ATOM 726 N N . ILE A 1 99 ? 17.121 -4.516 -14.986 1.00 93.00 99 ILE A N 1
ATOM 727 C CA . ILE A 1 99 ? 16.417 -3.352 -15.520 1.00 93.00 99 ILE A CA 1
ATOM 728 C C . ILE A 1 99 ? 17.398 -2.222 -15.820 1.00 93.00 99 ILE A C 1
ATOM 730 O O . ILE A 1 99 ? 18.450 -2.088 -15.207 1.00 93.00 99 ILE A O 1
ATOM 734 N N . THR A 1 100 ? 17.056 -1.368 -16.770 1.00 92.62 100 THR A N 1
ATOM 735 C CA . THR A 1 100 ? 17.858 -0.181 -17.073 1.00 92.62 100 THR A CA 1
ATOM 736 C C . THR A 1 100 ? 17.573 0.946 -16.071 1.00 92.62 100 THR A C 1
ATOM 738 O O . THR A 1 100 ? 16.460 1.032 -15.536 1.00 92.62 100 THR A O 1
ATOM 741 N N . PRO A 1 101 ? 18.501 1.904 -15.882 1.00 91.75 101 PRO A N 1
ATOM 742 C CA . PRO A 1 101 ? 18.255 3.088 -15.054 1.00 91.75 101 PRO A CA 1
ATOM 743 C C . PRO A 1 101 ? 17.014 3.890 -15.476 1.00 91.75 101 PRO A C 1
ATOM 745 O O . PRO A 1 101 ? 16.303 4.445 -14.639 1.00 91.75 101 PRO A O 1
ATOM 748 N N . ARG A 1 102 ? 16.698 3.919 -16.779 1.00 91.81 102 ARG A N 1
ATOM 749 C CA . ARG A 1 102 ? 15.479 4.562 -17.294 1.00 91.81 102 ARG A CA 1
ATOM 750 C C . ARG A 1 102 ? 14.214 3.844 -16.820 1.00 91.81 102 ARG A C 1
ATOM 752 O O . ARG A 1 102 ? 13.246 4.503 -16.446 1.00 91.81 102 ARG A O 1
ATOM 759 N N . GLU A 1 103 ? 14.208 2.515 -16.860 1.00 94.94 103 GLU A N 1
ATOM 760 C CA . GLU A 1 103 ? 13.080 1.705 -16.390 1.00 94.94 103 GLU A CA 1
ATOM 761 C C . GLU A 1 103 ? 12.895 1.875 -14.877 1.00 94.94 103 GLU A C 1
ATOM 763 O O . GLU A 1 103 ? 11.776 2.117 -14.427 1.00 94.94 103 GLU A O 1
ATOM 768 N N . ALA A 1 104 ? 13.989 1.865 -14.107 1.00 93.75 104 ALA A N 1
ATOM 769 C CA . ALA A 1 104 ? 13.984 2.163 -12.672 1.00 93.75 104 ALA A CA 1
ATOM 770 C C . ALA A 1 104 ? 13.433 3.566 -12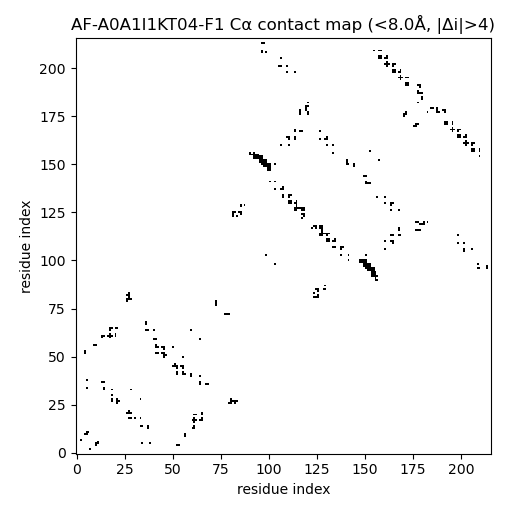.369 1.00 93.75 104 ALA A C 1
ATOM 772 O O . ALA A 1 104 ? 12.574 3.722 -11.504 1.00 93.75 104 ALA A O 1
ATOM 773 N N . GLY A 1 105 ? 13.851 4.586 -13.125 1.00 94.25 105 GLY A N 1
ATOM 774 C CA . GLY A 1 105 ? 13.327 5.946 -12.983 1.00 94.25 105 GLY A CA 1
ATOM 775 C C . GLY A 1 105 ? 11.817 6.030 -13.228 1.00 94.25 105 GLY A C 1
ATOM 776 O O . GLY A 1 105 ? 11.103 6.697 -12.479 1.00 94.25 105 GLY A O 1
ATOM 777 N N . ARG A 1 106 ? 11.299 5.301 -14.225 1.00 95.69 106 ARG A N 1
ATOM 778 C CA . ARG A 1 106 ? 9.850 5.197 -14.459 1.00 95.69 106 ARG A CA 1
ATOM 779 C C . ARG A 1 106 ? 9.126 4.559 -13.270 1.00 95.69 106 ARG A C 1
ATOM 781 O O . ARG A 1 106 ? 8.069 5.042 -12.876 1.00 95.69 106 ARG A O 1
ATOM 788 N N . MET A 1 107 ? 9.701 3.515 -12.679 1.00 97.31 107 MET A N 1
ATOM 789 C CA . MET A 1 107 ? 9.144 2.839 -11.503 1.00 97.31 107 MET A CA 1
ATOM 790 C C . MET A 1 107 ? 9.101 3.738 -10.266 1.00 97.31 107 MET A C 1
ATOM 792 O O . MET A 1 107 ? 8.086 3.770 -9.573 1.00 97.31 107 MET A O 1
ATOM 796 N N . VAL A 1 108 ? 10.152 4.530 -10.031 1.00 97.38 108 VAL A N 1
ATOM 797 C CA . VAL A 1 108 ? 10.167 5.547 -8.967 1.00 97.38 108 VAL A CA 1
ATOM 798 C C . VAL A 1 108 ? 9.037 6.557 -9.167 1.00 97.38 108 VAL A C 1
ATOM 800 O O . VAL A 1 108 ? 8.322 6.870 -8.218 1.00 97.38 108 VAL A O 1
ATOM 803 N N . MET A 1 109 ? 8.832 7.037 -10.398 1.00 97.06 109 MET A N 1
ATOM 804 C CA . MET A 1 109 ? 7.745 7.971 -10.708 1.00 97.06 109 MET A CA 1
ATOM 805 C C . MET A 1 109 ? 6.360 7.353 -10.474 1.00 97.06 109 MET A C 1
ATOM 807 O O . MET A 1 109 ? 5.499 8.007 -9.886 1.00 97.06 109 MET A O 1
ATOM 811 N N . ALA A 1 110 ? 6.155 6.095 -10.876 1.00 97.38 110 ALA A N 1
ATOM 812 C CA . ALA A 1 110 ? 4.901 5.379 -10.647 1.00 97.38 110 ALA A CA 1
ATOM 813 C C . ALA A 1 110 ? 4.608 5.207 -9.146 1.00 97.38 110 ALA A C 1
ATOM 815 O O . ALA A 1 110 ? 3.508 5.517 -8.685 1.00 97.38 110 ALA A O 1
ATOM 816 N N . ALA A 1 111 ? 5.610 4.796 -8.363 1.00 97.38 111 ALA A N 1
ATOM 817 C CA . ALA A 1 111 ? 5.493 4.676 -6.912 1.00 97.38 111 ALA A CA 1
ATOM 818 C C . ALA A 1 111 ? 5.231 6.036 -6.240 1.00 97.38 111 ALA A C 1
ATOM 820 O O . ALA A 1 111 ? 4.380 6.134 -5.360 1.00 97.38 111 ALA A O 1
ATOM 821 N N . ALA A 1 112 ? 5.900 7.106 -6.682 1.00 96.94 112 ALA A N 1
ATOM 822 C CA . ALA A 1 112 ? 5.688 8.460 -6.166 1.00 96.94 112 ALA A CA 1
ATOM 823 C C . ALA A 1 112 ? 4.271 8.975 -6.442 1.00 96.94 112 ALA A C 1
ATOM 825 O O . ALA A 1 112 ? 3.647 9.574 -5.563 1.00 96.94 112 ALA A O 1
ATOM 826 N N . GLN A 1 113 ? 3.739 8.712 -7.638 1.00 95.50 113 GLN A N 1
ATOM 827 C CA . GLN A 1 113 ? 2.359 9.045 -7.976 1.00 95.50 113 GLN A CA 1
ATOM 828 C C . GLN A 1 113 ? 1.373 8.269 -7.090 1.00 95.50 113 GLN A C 1
ATOM 830 O O . GLN A 1 113 ? 0.452 8.873 -6.539 1.00 95.50 113 GLN A O 1
ATOM 835 N N . ALA A 1 114 ? 1.602 6.967 -6.892 1.00 95.12 114 ALA A N 1
ATOM 836 C CA . ALA A 1 114 ? 0.783 6.134 -6.015 1.00 95.12 114 ALA A CA 1
ATOM 837 C C . ALA A 1 114 ? 0.819 6.623 -4.556 1.00 95.12 114 ALA A C 1
ATOM 839 O O . ALA A 1 114 ? -0.235 6.806 -3.947 1.00 95.12 114 ALA A O 1
ATOM 840 N N . ALA A 1 115 ? 2.009 6.925 -4.024 1.00 94.69 115 ALA A N 1
ATOM 841 C CA . ALA A 1 115 ? 2.193 7.469 -2.679 1.00 94.69 115 ALA A CA 1
ATOM 842 C C . ALA A 1 115 ? 1.441 8.792 -2.494 1.00 94.69 115 ALA A C 1
ATOM 844 O O . ALA A 1 115 ? 0.725 8.975 -1.509 1.00 94.69 115 ALA A O 1
ATOM 845 N N . LYS A 1 116 ? 1.567 9.704 -3.468 1.00 93.44 116 LYS A N 1
ATOM 846 C CA . LYS A 1 116 ? 0.876 10.996 -3.454 1.00 93.44 116 LYS A CA 1
ATOM 847 C C . LYS A 1 116 ? -0.639 10.813 -3.465 1.00 93.44 116 LYS A C 1
ATOM 849 O O . LYS A 1 116 ? -1.320 11.415 -2.642 1.00 93.44 116 LYS A O 1
ATOM 854 N N . CYS A 1 117 ? -1.170 9.991 -4.368 1.00 91.56 117 CYS A N 1
ATOM 855 C CA . CYS A 1 117 ? -2.609 9.750 -4.445 1.00 91.56 117 CYS A CA 1
ATOM 856 C C . CYS A 1 117 ? -3.146 9.087 -3.170 1.00 91.56 117 CYS A C 1
ATOM 858 O O . CYS A 1 117 ? -4.152 9.548 -2.635 1.00 91.56 117 CYS A O 1
ATOM 860 N N . ALA A 1 118 ? -2.467 8.065 -2.644 1.00 91.12 118 ALA A N 1
ATOM 861 C CA . ALA A 1 118 ? -2.878 7.397 -1.412 1.00 91.12 118 ALA A CA 1
ATOM 862 C C . ALA A 1 118 ? -2.846 8.352 -0.206 1.00 91.12 118 ALA A C 1
ATOM 864 O O . ALA A 1 118 ? -3.848 8.491 0.489 1.00 91.12 118 ALA A O 1
ATOM 865 N N . GLY A 1 119 ? -1.745 9.084 -0.006 1.00 89.56 119 GLY A N 1
ATOM 866 C CA . GLY A 1 119 ? -1.585 9.982 1.142 1.00 89.56 119 GLY A CA 1
ATOM 867 C C . GLY A 1 119 ? -2.511 11.204 1.127 1.00 89.56 119 GLY A C 1
ATOM 868 O O . GLY A 1 119 ? -2.841 11.733 2.189 1.00 89.56 119 GLY A O 1
ATOM 869 N N . LEU A 1 120 ? -2.948 11.650 -0.058 1.00 89.56 120 LEU A N 1
ATOM 870 C CA . LEU A 1 120 ? -3.946 12.718 -0.199 1.00 89.56 120 LEU A CA 1
ATOM 871 C C . LEU A 1 120 ? -5.352 12.274 0.211 1.00 89.56 120 LEU A C 1
ATOM 873 O O . LEU A 1 120 ? -6.116 13.090 0.714 1.00 89.56 120 LEU A O 1
ATOM 877 N N . ASN A 1 121 ? -5.695 11.010 -0.031 1.00 86.88 121 ASN A N 1
ATOM 878 C CA . ASN A 1 121 ? -7.050 10.502 0.176 1.00 86.88 121 ASN A CA 1
ATOM 879 C C . ASN A 1 121 ? -7.225 9.774 1.511 1.00 86.88 121 ASN A C 1
ATOM 881 O O . ASN A 1 121 ? -8.349 9.622 1.982 1.00 86.88 121 ASN A O 1
ATOM 885 N N . ASP A 1 122 ? -6.127 9.335 2.118 1.00 81.62 122 ASP A N 1
ATOM 886 C CA . ASP A 1 122 ? -6.099 8.707 3.429 1.00 81.62 122 ASP A CA 1
ATOM 887 C C . ASP A 1 122 ? -4.728 8.969 4.075 1.00 81.62 122 ASP A C 1
ATOM 889 O O . ASP A 1 122 ? -3.708 8.379 3.716 1.00 81.62 122 ASP A O 1
ATOM 893 N N . HIS A 1 123 ? -4.691 9.889 5.041 1.00 68.88 123 HIS A N 1
ATOM 894 C CA . HIS A 1 123 ? -3.457 10.281 5.734 1.00 68.88 123 HIS A CA 1
ATOM 895 C C . HIS A 1 123 ? -2.851 9.159 6.587 1.00 68.88 123 HIS A C 1
ATOM 897 O O . HIS A 1 123 ? -1.689 9.244 6.981 1.00 68.88 123 HIS A O 1
ATOM 903 N N . THR A 1 124 ? -3.628 8.115 6.866 1.00 68.19 124 THR A N 1
ATOM 904 C CA . THR A 1 124 ? -3.203 6.900 7.567 1.00 68.19 124 THR A CA 1
ATOM 905 C C . THR A 1 124 ? -2.965 5.734 6.608 1.00 68.19 124 THR A C 1
ATOM 907 O O . THR A 1 124 ? -2.804 4.598 7.048 1.00 68.19 124 THR A O 1
ATOM 910 N N . SER A 1 125 ? -2.930 5.990 5.295 1.00 76.31 125 SER A N 1
ATOM 911 C CA . SER A 1 125 ? -2.901 4.922 4.307 1.00 76.31 125 SER A CA 1
ATOM 912 C C . SER A 1 125 ? -1.610 4.116 4.362 1.00 76.31 125 SER A C 1
ATOM 914 O O . SER A 1 125 ? -0.536 4.599 3.992 1.00 76.31 125 SER A O 1
ATOM 916 N N . ALA A 1 126 ? -1.740 2.832 4.694 1.00 81.38 126 ALA A N 1
ATOM 917 C CA . ALA A 1 126 ? -0.652 1.870 4.567 1.00 81.38 126 ALA A CA 1
ATOM 918 C C . ALA A 1 126 ? -0.102 1.808 3.128 1.00 81.38 126 ALA A C 1
ATOM 920 O O . ALA A 1 126 ? 1.100 1.639 2.943 1.00 81.38 126 ALA A O 1
ATOM 921 N N . LEU A 1 127 ? -0.948 2.032 2.110 1.00 86.19 127 LEU A N 1
ATOM 922 C CA . LEU A 1 127 ? -0.526 2.090 0.705 1.00 86.19 127 LEU A CA 1
ATOM 923 C C . LEU A 1 127 ? 0.411 3.270 0.426 1.00 86.19 127 LEU A C 1
ATOM 925 O O . LEU A 1 127 ? 1.339 3.131 -0.368 1.00 86.19 127 LEU A O 1
ATOM 929 N N . ALA A 1 128 ? 0.197 4.418 1.079 1.00 90.25 128 ALA A N 1
ATOM 930 C CA . ALA A 1 128 ? 1.070 5.576 0.922 1.00 90.25 128 ALA A CA 1
ATOM 931 C C . ALA A 1 128 ? 2.461 5.292 1.497 1.00 90.25 128 ALA A C 1
ATOM 933 O O . ALA A 1 128 ? 3.462 5.515 0.818 1.00 90.25 128 ALA A O 1
ATOM 934 N N . THR A 1 129 ? 2.529 4.749 2.716 1.00 89.06 129 THR A N 1
ATOM 935 C CA . THR A 1 129 ? 3.804 4.373 3.339 1.00 89.06 129 THR A CA 1
ATOM 936 C C . THR A 1 129 ? 4.507 3.262 2.566 1.00 89.06 129 THR A C 1
ATOM 938 O O . THR A 1 129 ? 5.690 3.390 2.273 1.00 89.06 129 THR A O 1
ATOM 941 N N . HIS A 1 130 ? 3.785 2.225 2.139 1.00 89.25 130 HIS A N 1
ATOM 942 C CA . HIS A 1 130 ? 4.367 1.135 1.353 1.00 89.25 130 HIS A CA 1
ATOM 943 C C . HIS A 1 130 ? 4.926 1.638 0.017 1.00 89.25 130 HIS A C 1
ATOM 945 O O . HIS A 1 130 ? 6.029 1.266 -0.373 1.00 89.25 130 HIS A O 1
ATOM 951 N N . ALA A 1 131 ? 4.227 2.550 -0.662 1.00 93.25 131 ALA A N 1
ATOM 952 C CA . ALA A 1 131 ? 4.755 3.194 -1.861 1.00 93.25 131 ALA A CA 1
ATOM 953 C C . ALA A 1 131 ? 6.029 4.019 -1.579 1.00 93.25 131 ALA A C 1
ATOM 955 O O . ALA A 1 131 ? 6.951 3.998 -2.393 1.00 93.25 131 ALA A O 1
ATOM 956 N N . LEU A 1 132 ? 6.134 4.691 -0.426 1.00 93.69 132 LEU A N 1
ATOM 957 C CA . LEU A 1 132 ? 7.358 5.393 -0.008 1.00 93.69 132 LEU A CA 1
ATOM 958 C C . LEU A 1 132 ? 8.522 4.431 0.293 1.00 93.69 132 LEU A C 1
ATOM 960 O O . LEU A 1 132 ? 9.664 4.721 -0.077 1.00 93.69 132 LEU A O 1
ATOM 964 N N . ASP A 1 133 ? 8.248 3.274 0.895 1.00 93.12 133 ASP A N 1
ATOM 965 C CA . ASP A 1 133 ? 9.257 2.228 1.113 1.00 93.12 133 ASP A CA 1
ATOM 966 C C . ASP A 1 133 ? 9.785 1.689 -0.224 1.00 93.12 133 ASP A C 1
ATOM 968 O O . ASP A 1 133 ? 10.995 1.561 -0.418 1.00 93.12 133 ASP A O 1
ATOM 972 N N . LEU A 1 134 ? 8.885 1.450 -1.185 1.00 94.81 134 LEU A N 1
ATOM 973 C CA . LEU A 1 134 ? 9.236 1.029 -2.543 1.00 94.81 134 LEU A CA 1
ATOM 974 C C . LEU A 1 134 ? 10.113 2.070 -3.255 1.00 94.81 134 LEU A C 1
ATOM 976 O O . LEU A 1 134 ? 11.115 1.704 -3.867 1.00 94.81 134 LEU A O 1
ATOM 980 N N . ILE A 1 135 ? 9.788 3.365 -3.146 1.00 96.38 135 ILE A N 1
ATOM 981 C CA . ILE A 1 135 ? 10.629 4.456 -3.675 1.00 96.38 135 ILE A CA 1
ATOM 982 C C . ILE A 1 135 ? 12.025 4.412 -3.055 1.00 96.38 135 ILE A C 1
ATOM 984 O O . ILE A 1 135 ? 13.014 4.596 -3.763 1.00 96.38 135 ILE A O 1
ATOM 988 N N . THR A 1 136 ? 12.110 4.165 -1.748 1.00 94.81 136 THR A N 1
ATOM 989 C CA . THR A 1 136 ? 13.381 4.128 -1.020 1.00 94.81 136 THR A CA 1
ATOM 990 C C . THR A 1 136 ? 14.254 2.965 -1.489 1.00 94.81 136 THR A C 1
ATOM 992 O O . THR A 1 136 ? 15.436 3.169 -1.763 1.00 94.81 136 THR A O 1
ATOM 995 N N . GLU A 1 137 ? 13.688 1.768 -1.662 1.00 94.06 137 GLU A N 1
ATOM 996 C CA . GLU A 1 137 ? 14.422 0.612 -2.197 1.00 94.06 137 GLU A CA 1
ATOM 997 C C . GLU A 1 137 ? 14.874 0.818 -3.646 1.00 94.06 137 GLU A C 1
ATOM 999 O O . GLU A 1 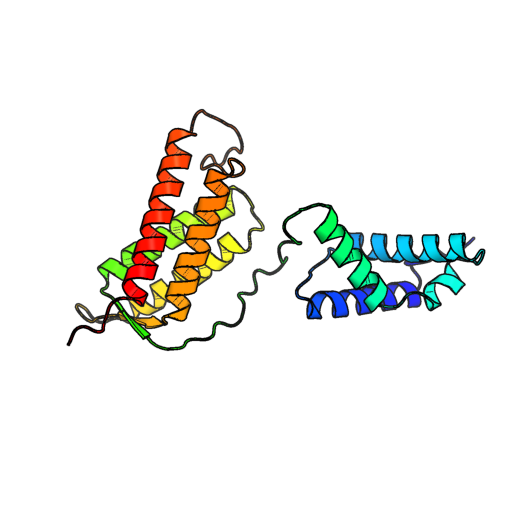137 ? 16.037 0.574 -3.971 1.00 94.06 137 GLU A O 1
ATOM 1004 N N . LEU A 1 138 ? 13.985 1.318 -4.509 1.00 95.00 138 LEU A N 1
ATOM 1005 C CA . LEU A 1 138 ? 14.319 1.631 -5.901 1.00 95.00 138 LEU A CA 1
ATOM 1006 C C . LEU A 1 138 ? 15.411 2.704 -5.986 1.00 95.00 138 LEU A C 1
ATOM 1008 O O . LEU A 1 138 ? 16.338 2.586 -6.784 1.00 95.00 138 LEU A O 1
ATOM 1012 N N . GLY A 1 139 ? 15.320 3.736 -5.145 1.00 93.44 139 GLY A N 1
ATOM 1013 C CA . GLY A 1 139 ? 16.315 4.797 -5.031 1.00 93.44 139 GLY A CA 1
ATOM 1014 C C . GLY A 1 139 ? 17.669 4.283 -4.548 1.00 93.44 139 GLY A C 1
ATOM 1015 O O . GLY A 1 139 ? 18.694 4.667 -5.107 1.00 93.44 139 GLY A O 1
ATOM 1016 N N . ALA A 1 140 ? 17.689 3.374 -3.570 1.00 92.69 140 ALA A N 1
ATOM 1017 C CA . ALA A 1 140 ? 18.913 2.729 -3.102 1.00 92.69 140 ALA A CA 1
ATOM 1018 C C . ALA A 1 140 ? 19.587 1.922 -4.225 1.00 92.69 140 ALA A C 1
ATOM 1020 O O . ALA A 1 140 ? 20.784 2.090 -4.478 1.00 92.69 140 ALA A O 1
ATOM 1021 N N . ALA A 1 141 ? 18.813 1.114 -4.953 1.00 91.94 141 ALA A N 1
ATOM 1022 C CA . ALA A 1 141 ? 19.307 0.360 -6.102 1.00 91.94 141 ALA A CA 1
ATOM 1023 C C . ALA A 1 141 ? 19.836 1.281 -7.218 1.00 91.94 141 ALA A C 1
ATOM 1025 O O . ALA A 1 141 ? 20.935 1.077 -7.722 1.00 91.94 141 ALA A O 1
ATOM 1026 N N . LEU A 1 142 ? 19.116 2.362 -7.537 1.00 91.00 142 LEU A N 1
ATOM 1027 C CA . LEU A 1 142 ? 19.566 3.387 -8.487 1.00 91.00 142 LEU A CA 1
ATOM 1028 C C . LEU A 1 142 ? 20.868 4.065 -8.053 1.00 91.00 142 LEU A C 1
ATOM 1030 O O . LEU A 1 142 ? 21.754 4.273 -8.872 1.00 91.00 142 LEU A O 1
ATOM 1034 N N . SER A 1 143 ? 20.991 4.411 -6.771 1.00 90.00 143 SER A N 1
ATOM 1035 C CA . SER A 1 143 ? 22.167 5.109 -6.239 1.00 90.00 143 SER A CA 1
ATOM 1036 C C . SER A 1 143 ? 23.423 4.239 -6.152 1.00 90.00 143 SER A C 1
ATOM 1038 O O . SER A 1 143 ? 24.526 4.770 -6.053 1.00 90.00 143 SER A O 1
ATOM 1040 N N . SER A 1 144 ? 23.254 2.914 -6.160 1.00 86.38 144 SER A N 1
ATOM 1041 C CA . SER A 1 144 ? 24.353 1.944 -6.098 1.00 86.38 144 SER A CA 1
ATOM 1042 C C . SER A 1 144 ? 24.790 1.442 -7.476 1.00 86.38 144 SER A C 1
ATOM 1044 O O . SER A 1 144 ? 25.846 0.820 -7.577 1.00 86.38 144 SER A O 1
ATOM 1046 N N . ALA A 1 145 ? 24.021 1.738 -8.525 1.00 85.75 145 ALA A N 1
ATOM 1047 C CA . ALA A 1 145 ? 24.338 1.361 -9.894 1.00 85.75 145 ALA A CA 1
ATOM 1048 C C . ALA A 1 145 ? 25.483 2.211 -10.470 1.00 85.75 145 ALA A C 1
ATOM 1050 O O . ALA A 1 145 ? 25.536 3.427 -10.265 1.00 85.75 145 ALA A O 1
ATOM 1051 N N . GLN A 1 146 ? 26.390 1.578 -11.219 1.00 79.88 146 GLN A N 1
ATOM 1052 C CA . GLN A 1 146 ? 27.379 2.293 -12.030 1.00 79.88 146 GLN A CA 1
ATOM 1053 C C . GLN A 1 146 ? 26.730 2.834 -13.314 1.00 79.88 146 GLN A C 1
ATOM 1055 O O . GLN A 1 146 ? 25.692 2.336 -13.755 1.00 79.88 146 GLN A O 1
ATOM 1060 N N . GLU A 1 147 ? 27.327 3.871 -13.916 1.00 75.88 147 GLU A N 1
ATOM 1061 C CA . GLU A 1 147 ? 26.855 4.402 -15.202 1.00 75.88 147 GLU A CA 1
ATOM 1062 C C . GLU A 1 147 ? 26.802 3.280 -16.255 1.00 75.88 147 GLU A C 1
ATOM 1064 O O . GLU A 1 147 ? 27.749 2.512 -16.404 1.00 75.88 147 GLU A O 1
ATOM 1069 N N . ASP A 1 148 ? 25.673 3.192 -16.962 1.00 72.50 148 ASP A N 1
ATOM 1070 C CA . ASP A 1 148 ? 25.368 2.203 -18.007 1.00 72.50 148 ASP A CA 1
ATOM 1071 C C . ASP A 1 148 ? 25.258 0.725 -17.569 1.00 72.50 148 ASP A C 1
ATOM 1073 O O . ASP A 1 148 ? 25.041 -0.145 -18.417 1.00 72.50 148 ASP A O 1
ATOM 1077 N N . GLU A 1 149 ? 25.311 0.420 -16.267 1.00 84.19 149 GLU A N 1
ATOM 1078 C CA . GLU A 1 149 ? 25.071 -0.937 -15.764 1.00 84.19 149 GLU A CA 1
ATOM 1079 C C . GLU A 1 149 ? 23.570 -1.220 -15.576 1.00 84.19 149 GLU A C 1
ATOM 1081 O O . GLU A 1 149 ? 22.780 -0.358 -15.172 1.00 84.19 149 GLU A O 1
ATOM 1086 N N . ALA A 1 150 ? 23.158 -2.453 -15.887 1.00 87.94 150 ALA A N 1
ATOM 1087 C CA . ALA A 1 150 ? 21.826 -2.925 -15.541 1.00 87.94 150 ALA A CA 1
ATOM 1088 C C . ALA A 1 150 ? 21.700 -3.041 -14.015 1.00 87.94 150 ALA A C 1
ATOM 1090 O O . ALA A 1 150 ? 22.599 -3.514 -13.326 1.00 87.94 150 ALA A O 1
ATOM 1091 N N . ILE A 1 151 ? 20.559 -2.616 -13.492 1.00 92.94 151 ILE A N 1
ATOM 1092 C CA . ILE A 1 151 ? 20.228 -2.689 -12.076 1.00 92.94 151 ILE A CA 1
ATOM 1093 C C . ILE A 1 151 ? 19.512 -4.012 -11.849 1.00 92.94 151 ILE A C 1
ATOM 1095 O O . ILE A 1 151 ? 18.451 -4.256 -12.424 1.00 92.94 151 ILE A O 1
ATOM 1099 N N . GLU A 1 152 ? 20.078 -4.855 -10.997 1.00 92.88 152 GLU A N 1
ATOM 1100 C CA . GLU A 1 152 ? 19.439 -6.093 -10.562 1.00 92.88 152 GLU A CA 1
ATOM 1101 C C . GLU A 1 152 ? 18.453 -5.781 -9.436 1.00 92.88 152 GLU A C 1
ATOM 1103 O O . GLU A 1 152 ? 18.847 -5.505 -8.301 1.00 92.88 152 GLU A O 1
ATOM 1108 N N . LEU A 1 153 ? 17.156 -5.811 -9.742 1.00 93.50 153 LEU A N 1
ATOM 1109 C CA . LEU A 1 153 ? 16.106 -5.664 -8.734 1.00 93.50 153 LEU A CA 1
ATOM 1110 C C . LEU A 1 153 ? 15.475 -7.002 -8.401 1.00 93.50 153 LEU A C 1
ATOM 1112 O O . LEU A 1 153 ? 15.302 -7.836 -9.281 1.00 93.50 153 LEU A O 1
ATOM 1116 N N . SER A 1 154 ? 15.043 -7.190 -7.155 1.00 93.62 154 SER A N 1
ATOM 1117 C CA . SER A 1 154 ? 14.224 -8.356 -6.820 1.00 93.62 154 SER A CA 1
ATOM 1118 C C . SER A 1 154 ? 12.932 -8.387 -7.652 1.00 93.62 154 SER A C 1
ATOM 1120 O O . SER A 1 154 ? 12.216 -7.387 -7.738 1.00 93.62 154 SER A O 1
ATOM 1122 N N . ALA A 1 155 ? 12.578 -9.563 -8.176 1.00 92.56 155 ALA A N 1
ATOM 1123 C CA . ALA A 1 155 ? 11.269 -9.806 -8.779 1.00 92.56 155 ALA A CA 1
ATOM 1124 C C . ALA A 1 155 ? 10.122 -9.516 -7.793 1.00 92.56 155 ALA A C 1
ATOM 1126 O O . ALA A 1 155 ? 9.140 -8.879 -8.168 1.00 92.56 155 ALA A O 1
ATOM 1127 N N . GLY A 1 156 ? 10.280 -9.883 -6.517 1.00 92.50 156 GLY A N 1
ATOM 1128 C CA . GLY A 1 156 ? 9.289 -9.599 -5.479 1.00 92.50 156 GLY A CA 1
ATOM 1129 C C . GLY A 1 156 ? 9.090 -8.097 -5.256 1.00 92.50 156 GLY A C 1
ATOM 1130 O O . GLY A 1 156 ? 7.964 -7.640 -5.073 1.00 92.50 156 GLY A O 1
ATOM 1131 N N . LEU A 1 157 ? 10.165 -7.297 -5.319 1.00 94.06 157 LEU A N 1
ATOM 1132 C CA . LEU A 1 157 ? 10.067 -5.833 -5.219 1.00 94.06 157 LEU A CA 1
ATOM 1133 C C . LEU A 1 157 ? 9.206 -5.262 -6.357 1.00 94.06 157 LEU A C 1
ATOM 1135 O O . LEU A 1 157 ? 8.375 -4.381 -6.133 1.00 94.06 157 LEU A O 1
ATOM 1139 N N . LEU A 1 158 ? 9.397 -5.781 -7.571 1.00 94.94 158 LEU A N 1
ATOM 1140 C CA . LEU A 1 158 ? 8.631 -5.387 -8.749 1.00 94.94 158 LEU A CA 1
ATOM 1141 C C . LEU A 1 158 ? 7.163 -5.832 -8.655 1.00 94.94 158 LEU A C 1
ATOM 1143 O O . LEU A 1 158 ? 6.268 -5.068 -9.009 1.00 94.94 158 LEU A O 1
ATOM 1147 N N . GLU A 1 159 ? 6.890 -7.034 -8.149 1.00 94.25 159 GLU A N 1
ATOM 1148 C CA . GLU A 1 159 ? 5.521 -7.521 -7.942 1.00 94.25 159 GLU A CA 1
ATOM 1149 C C . GLU A 1 159 ? 4.760 -6.650 -6.943 1.00 94.25 159 GLU A C 1
ATOM 1151 O O . GLU A 1 159 ? 3.623 -6.244 -7.205 1.00 94.25 159 GLU A O 1
ATOM 1156 N N . GLU A 1 160 ? 5.406 -6.300 -5.831 1.00 93.31 160 GLU A N 1
ATOM 1157 C CA . GLU A 1 160 ? 4.828 -5.397 -4.845 1.00 93.31 160 GLU A CA 1
ATOM 1158 C C . GLU A 1 160 ? 4.582 -4.006 -5.418 1.00 93.31 160 GLU A C 1
ATOM 1160 O O . GLU A 1 160 ? 3.504 -3.449 -5.218 1.00 93.31 160 GLU A O 1
ATOM 1165 N N . LEU A 1 161 ? 5.527 -3.463 -6.189 1.00 95.94 161 LEU A N 1
ATOM 1166 C CA . LEU A 1 161 ? 5.331 -2.192 -6.877 1.00 95.94 161 LEU A CA 1
ATOM 1167 C C . LEU A 1 161 ? 4.111 -2.234 -7.801 1.00 95.94 161 LEU A C 1
ATOM 1169 O O . LEU A 1 161 ? 3.256 -1.349 -7.732 1.00 95.94 161 LEU A O 1
ATOM 1173 N N . ALA A 1 162 ? 4.016 -3.260 -8.648 1.00 96.25 162 ALA A N 1
ATOM 1174 C CA . ALA A 1 162 ? 2.894 -3.420 -9.561 1.00 96.25 162 ALA A CA 1
ATOM 1175 C C . ALA A 1 162 ? 1.565 -3.513 -8.795 1.00 96.25 162 ALA A C 1
ATOM 1177 O O . ALA A 1 162 ? 0.592 -2.857 -9.172 1.00 96.25 162 ALA A O 1
ATOM 1178 N N . SER A 1 163 ? 1.525 -4.290 -7.710 1.00 93.94 163 SER A N 1
ATOM 1179 C CA . SER A 1 163 ? 0.339 -4.468 -6.866 1.00 93.94 163 SER A CA 1
ATOM 1180 C C . SER A 1 163 ? -0.089 -3.173 -6.168 1.00 93.94 163 SER A C 1
ATOM 1182 O O . SER A 1 163 ? -1.268 -2.812 -6.194 1.00 93.94 163 SER A O 1
ATOM 1184 N N . THR A 1 164 ? 0.860 -2.428 -5.597 1.00 93.94 164 THR A N 1
ATOM 1185 C CA . THR A 1 164 ? 0.588 -1.164 -4.901 1.00 93.94 164 THR A CA 1
ATOM 1186 C C . THR A 1 164 ? 0.068 -0.102 -5.866 1.00 93.94 164 THR A C 1
ATOM 1188 O O . THR A 1 164 ? -0.955 0.527 -5.592 1.00 93.94 164 THR A O 1
ATOM 1191 N N . VAL A 1 165 ? 0.708 0.062 -7.029 1.00 96.44 165 VAL A N 1
ATOM 1192 C CA . VAL A 1 165 ? 0.271 1.021 -8.058 1.00 96.44 165 VAL A CA 1
ATOM 1193 C C . VAL A 1 165 ? -1.119 0.656 -8.600 1.00 96.44 165 VAL A C 1
ATOM 1195 O O . VAL A 1 165 ? -1.979 1.529 -8.718 1.00 96.44 165 VAL A O 1
ATOM 1198 N N . GLU A 1 166 ? -1.377 -0.630 -8.856 1.00 95.88 166 GLU A N 1
ATOM 1199 C CA . GLU A 1 166 ? -2.691 -1.131 -9.293 1.00 95.88 166 GLU A CA 1
ATOM 1200 C C . GLU A 1 166 ? -3.782 -0.864 -8.248 1.00 95.88 166 GLU A C 1
ATOM 1202 O O . GLU A 1 166 ? -4.878 -0.416 -8.578 1.00 95.88 166 GLU A O 1
ATOM 1207 N N . SER A 1 167 ? -3.472 -1.099 -6.971 1.00 92.81 167 SER A N 1
ATOM 1208 C CA . SER A 1 167 ? -4.414 -0.901 -5.868 1.00 92.81 167 SER A CA 1
ATOM 1209 C C . SER A 1 167 ? -4.827 0.564 -5.737 1.00 92.81 167 SER A C 1
ATOM 1211 O O . SER A 1 167 ? -6.005 0.857 -5.534 1.00 92.81 167 SER A O 1
ATOM 1213 N N . VAL A 1 168 ? -3.882 1.498 -5.889 1.00 93.25 168 VAL A N 1
ATOM 1214 C CA . VAL A 1 168 ? -4.185 2.937 -5.877 1.00 93.25 168 VAL A CA 1
ATOM 1215 C C . VAL A 1 168 ? -5.017 3.337 -7.099 1.00 93.25 168 VAL A C 1
ATOM 1217 O O . VAL A 1 168 ? -5.984 4.085 -6.948 1.00 93.25 168 VAL A O 1
ATOM 1220 N N . ALA A 1 169 ? -4.709 2.803 -8.284 1.00 94.44 169 ALA A N 1
ATOM 1221 C CA . ALA A 1 169 ? -5.495 3.045 -9.495 1.00 94.44 169 ALA A CA 1
ATOM 1222 C C . ALA A 1 169 ? -6.951 2.587 -9.340 1.00 94.44 169 ALA A C 1
ATOM 1224 O O . ALA A 1 169 ? -7.866 3.392 -9.514 1.00 94.44 169 ALA A O 1
ATOM 1225 N N . ALA A 1 170 ? -7.170 1.355 -8.875 1.00 92.06 170 ALA A N 1
ATOM 1226 C CA . ALA A 1 170 ? -8.507 0.817 -8.634 1.00 92.06 170 ALA A CA 1
ATOM 1227 C C . ALA A 1 170 ? -9.310 1.660 -7.623 1.00 92.06 170 ALA A C 1
ATOM 1229 O O . ALA A 1 170 ? -10.517 1.863 -7.777 1.00 92.06 170 ALA A O 1
ATOM 1230 N N . ARG A 1 171 ? -8.651 2.201 -6.588 1.00 90.94 171 ARG A N 1
ATOM 1231 C CA . ARG A 1 171 ? -9.292 3.092 -5.605 1.00 90.94 171 ARG A CA 1
ATOM 1232 C C . ARG A 1 171 ? -9.698 4.441 -6.204 1.00 90.94 171 ARG A C 1
ATOM 1234 O O . ARG A 1 171 ? -10.752 4.966 -5.837 1.00 90.94 171 ARG A O 1
ATOM 1241 N N . MET A 1 172 ? -8.902 4.980 -7.128 1.00 89.94 172 MET A N 1
ATOM 1242 C CA . MET A 1 172 ? -9.262 6.182 -7.885 1.00 89.94 172 MET A CA 1
ATOM 1243 C C . MET A 1 172 ? -10.452 5.929 -8.819 1.00 89.94 172 MET A C 1
ATOM 1245 O O . MET A 1 172 ? -11.403 6.710 -8.826 1.00 89.94 172 MET A O 1
ATOM 1249 N N . GLU A 1 173 ? -10.470 4.806 -9.540 1.00 89.50 173 GLU A N 1
ATOM 1250 C CA . GLU A 1 173 ? -11.575 4.451 -10.444 1.00 89.50 173 GLU A CA 1
ATOM 1251 C C . GLU A 1 173 ? -12.898 4.198 -9.717 1.00 89.50 173 GLU A C 1
ATOM 1253 O O . GLU A 1 173 ? -13.965 4.558 -10.220 1.00 89.50 173 GLU A O 1
ATOM 1258 N N . ALA A 1 174 ? -12.840 3.659 -8.495 1.00 85.44 174 ALA A N 1
ATOM 1259 C CA . ALA A 1 174 ? -14.005 3.493 -7.630 1.00 85.44 174 ALA A CA 1
ATOM 1260 C C . ALA A 1 174 ? -14.664 4.831 -7.214 1.00 85.44 174 ALA A C 1
ATOM 1262 O O . ALA A 1 174 ? -15.660 4.819 -6.494 1.00 85.44 174 ALA A O 1
ATOM 1263 N N . LYS A 1 175 ? -14.136 5.984 -7.668 1.00 68.62 175 LYS A N 1
ATOM 1264 C CA . LYS A 1 175 ? -14.611 7.360 -7.406 1.00 68.62 175 LYS A CA 1
ATOM 1265 C C . LYS A 1 175 ? -14.645 7.754 -5.931 1.00 68.62 175 LYS A C 1
ATOM 1267 O O . LYS A 1 175 ? -15.309 8.728 -5.562 1.00 68.62 175 LYS A O 1
ATOM 1272 N N . ASN A 1 176 ? -13.915 7.007 -5.113 1.00 72.81 176 ASN A N 1
ATOM 1273 C CA . ASN A 1 176 ? -13.733 7.295 -3.700 1.00 72.81 176 ASN A CA 1
ATOM 1274 C C . ASN A 1 176 ? -12.499 8.167 -3.472 1.00 72.81 176 ASN A C 1
ATOM 1276 O O . ASN A 1 176 ? -12.457 8.881 -2.476 1.00 72.81 176 ASN A O 1
ATOM 1280 N N . TRP A 1 177 ? -11.527 8.128 -4.388 1.00 87.88 177 TRP A N 1
ATOM 1281 C CA . TRP A 1 177 ? -10.294 8.906 -4.311 1.00 87.88 177 TRP A CA 1
ATOM 1282 C C . TRP A 1 177 ? -10.195 9.917 -5.452 1.00 87.88 177 TRP A C 1
ATOM 1284 O O . TRP A 1 177 ? -10.649 9.662 -6.565 1.00 87.88 177 TRP A O 1
ATOM 1294 N N . SER A 1 178 ? -9.596 11.067 -5.156 1.00 87.06 178 SER A N 1
ATOM 1295 C CA . SER A 1 178 ? -9.438 12.201 -6.066 1.00 87.06 178 SER A CA 1
ATOM 1296 C C . SER A 1 178 ? -8.038 12.795 -5.940 1.00 87.06 178 SER A C 1
ATOM 1298 O O . SER A 1 178 ? -7.380 12.688 -4.905 1.00 87.06 178 SER A O 1
ATOM 1300 N N . THR A 1 179 ? -7.575 13.463 -6.989 1.00 87.56 179 THR A N 1
ATOM 1301 C CA . THR A 1 179 ? -6.292 14.175 -6.974 1.00 87.56 179 THR A CA 1
ATOM 1302 C C . THR A 1 179 ? -6.366 15.578 -6.368 1.00 87.56 179 THR A C 1
ATOM 1304 O O . THR A 1 179 ? -5.312 16.161 -6.096 1.00 87.56 179 THR A O 1
ATOM 1307 N N . CYS A 1 180 ? -7.565 16.119 -6.091 1.00 86.06 180 CYS A N 1
ATOM 1308 C CA . CYS A 1 180 ? -7.686 17.377 -5.344 1.00 86.06 180 CYS A CA 1
ATOM 1309 C C . CYS A 1 180 ? -7.309 17.178 -3.869 1.00 86.06 180 CYS A C 1
ATOM 1311 O O . CYS A 1 180 ? -7.982 16.412 -3.177 1.00 86.06 180 CYS A O 1
ATOM 1313 N N . PRO A 1 181 ? -6.339 17.942 -3.334 1.00 79.38 181 PRO A N 1
ATOM 1314 C CA . PRO A 1 181 ? -5.994 17.908 -1.911 1.00 79.38 181 PRO A CA 1
ATOM 1315 C C . PRO A 1 181 ? -7.086 18.494 -1.003 1.00 79.38 181 PRO A C 1
ATOM 1317 O O . PRO A 1 181 ? -7.026 18.353 0.211 1.00 79.38 181 PRO A O 1
ATOM 1320 N N . CYS A 1 182 ? -8.062 19.190 -1.585 1.00 82.50 182 CYS A N 1
ATOM 1321 C CA . CYS A 1 182 ? -9.142 19.868 -0.885 1.00 82.50 182 CYS A CA 1
ATOM 1322 C C . CYS A 1 182 ? -10.263 18.933 -0.400 1.00 82.50 182 CYS A C 1
ATOM 1324 O O . CYS A 1 182 ? -11.101 19.355 0.391 1.00 82.50 182 CYS A O 1
ATOM 1326 N N . GLY A 1 183 ? -10.332 17.702 -0.922 1.00 72.56 183 GLY A N 1
ATOM 1327 C CA . GLY A 1 183 ? -11.454 16.782 -0.691 1.00 72.56 183 GLY A CA 1
ATOM 1328 C C . GLY A 1 183 ? -12.760 17.155 -1.414 1.00 72.56 183 GLY A C 1
ATOM 1329 O O . GLY A 1 183 ? -13.728 16.401 -1.359 1.00 72.56 183 GLY A O 1
ATOM 1330 N N . GLU A 1 184 ? -12.801 18.286 -2.121 1.00 77.50 184 GLU A N 1
ATOM 1331 C CA . GLU A 1 184 ? -13.949 18.733 -2.915 1.00 77.50 184 GLU A CA 1
ATOM 1332 C C . GLU A 1 184 ? -13.861 18.267 -4.382 1.00 77.50 184 GLU A C 1
ATOM 1334 O O . GLU A 1 184 ? -12.786 17.984 -4.923 1.00 77.50 184 GLU A O 1
ATOM 1339 N N . ARG A 1 185 ? -15.019 18.201 -5.054 1.00 76.31 185 ARG A N 1
ATOM 1340 C CA . ARG A 1 185 ? -15.117 17.924 -6.496 1.00 76.31 185 ARG A CA 1
ATOM 1341 C C . ARG A 1 185 ? -15.134 19.241 -7.274 1.00 76.31 185 ARG A C 1
ATOM 1343 O O . ARG A 1 185 ? -16.113 19.976 -7.221 1.00 76.31 185 ARG A O 1
ATOM 1350 N N . HIS A 1 186 ? -14.065 19.503 -8.012 1.00 82.62 186 HIS A N 1
ATOM 1351 C CA . HIS A 1 186 ? -13.835 20.647 -8.903 1.00 82.62 186 HIS A CA 1
ATOM 1352 C C . HIS A 1 186 ? -13.744 20.187 -10.369 1.00 82.62 186 HIS A C 1
ATOM 1354 O O . HIS A 1 186 ? -12.840 20.581 -11.102 1.00 82.62 186 HIS A O 1
ATOM 1360 N N . ASP A 1 187 ? -14.646 19.292 -10.783 1.00 81.81 187 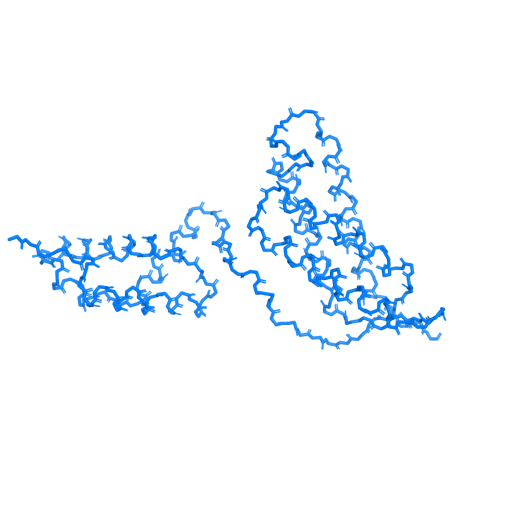ASP A N 1
ATOM 1361 C CA . ASP A 1 187 ? -14.690 18.711 -12.135 1.00 81.81 187 ASP A CA 1
ATOM 1362 C C . ASP A 1 187 ? -13.399 17.990 -12.590 1.00 81.81 187 ASP A C 1
ATOM 1364 O O . ASP A 1 187 ? -13.223 17.702 -13.772 1.00 81.81 187 ASP A O 1
ATOM 1368 N N . GLN A 1 188 ? -12.524 17.579 -11.660 1.00 86.50 188 GLN A N 1
ATOM 1369 C CA . GLN A 1 188 ? -11.287 16.839 -11.965 1.00 86.50 188 GLN A CA 1
ATOM 1370 C C . GLN A 1 188 ? -11.493 15.385 -12.436 1.00 86.50 188 GLN A C 1
ATOM 1372 O O . GLN A 1 188 ? -10.531 14.627 -12.523 1.00 86.50 188 GLN A O 1
ATOM 1377 N N . GLY A 1 189 ? -12.722 14.969 -12.754 1.00 85.81 189 GLY A N 1
ATOM 1378 C CA . GLY A 1 189 ? -13.037 13.572 -13.070 1.00 85.81 189 GLY A CA 1
ATOM 1379 C C . GLY A 1 189 ? -12.255 13.011 -14.262 1.00 85.81 189 GLY A C 1
ATOM 1380 O O . GLY A 1 189 ? -11.839 11.855 -14.228 1.00 85.81 189 GLY A O 1
ATOM 1381 N N . GLU A 1 190 ? -12.006 13.824 -15.293 1.00 89.25 190 GLU A N 1
ATOM 1382 C CA . GLU A 1 190 ? -11.176 13.418 -16.438 1.00 89.25 190 GLU A CA 1
ATOM 1383 C C . GLU A 1 190 ? -9.696 13.267 -16.059 1.00 89.25 190 GLU A C 1
ATOM 1385 O O . GLU A 1 190 ? -9.030 12.337 -16.515 1.00 89.25 190 GLU A O 1
ATOM 1390 N N . LEU A 1 191 ? -9.185 14.149 -15.193 1.00 90.88 191 LEU A N 1
ATOM 1391 C CA . LEU A 1 191 ? -7.806 14.094 -14.707 1.00 90.88 191 LEU A CA 1
ATOM 1392 C C . LEU A 1 191 ? -7.582 12.865 -13.817 1.00 90.88 191 LEU A C 1
ATOM 1394 O O . LEU A 1 191 ? -6.598 12.149 -14.002 1.00 90.88 191 LEU A O 1
ATOM 1398 N N . ASP A 1 192 ? -8.507 12.599 -12.893 1.00 91.44 192 ASP A N 1
ATOM 1399 C CA . ASP A 1 192 ? -8.458 11.432 -12.010 1.00 91.44 192 ASP A CA 1
ATOM 1400 C C . ASP A 1 192 ? -8.470 10.129 -12.825 1.00 91.44 192 ASP A C 1
ATOM 1402 O O . ASP A 1 192 ? -7.643 9.244 -12.593 1.00 91.44 192 ASP A O 1
ATOM 1406 N N . ALA A 1 193 ? -9.336 10.042 -13.842 1.00 92.12 193 ALA A N 1
ATOM 1407 C CA . ALA A 1 193 ? -9.383 8.901 -14.756 1.00 92.12 193 ALA A CA 1
ATOM 1408 C C . ALA A 1 193 ? -8.078 8.739 -15.558 1.00 92.12 193 ALA A C 1
ATOM 1410 O O . ALA A 1 193 ? -7.577 7.625 -15.709 1.00 92.12 193 ALA A O 1
ATOM 1411 N N . GLY A 1 194 ? -7.490 9.839 -16.040 1.00 94.56 194 GLY A N 1
ATOM 1412 C CA . GLY A 1 194 ? -6.207 9.811 -16.748 1.00 94.56 194 GLY A CA 1
ATOM 1413 C C . GLY A 1 194 ? -5.049 9.326 -15.871 1.00 94.56 194 GLY A C 1
ATOM 1414 O O . GLY A 1 194 ? -4.205 8.550 -16.322 1.00 94.56 194 GLY A O 1
ATOM 1415 N N . ILE A 1 195 ? -5.027 9.735 -14.601 1.00 94.19 195 ILE A N 1
ATOM 1416 C CA . ILE A 1 195 ? -4.018 9.302 -13.629 1.00 94.19 195 ILE A CA 1
ATOM 1417 C C . ILE A 1 195 ? -4.173 7.812 -13.304 1.00 94.19 195 ILE A C 1
ATOM 1419 O O . ILE A 1 195 ? -3.172 7.093 -13.306 1.00 94.19 195 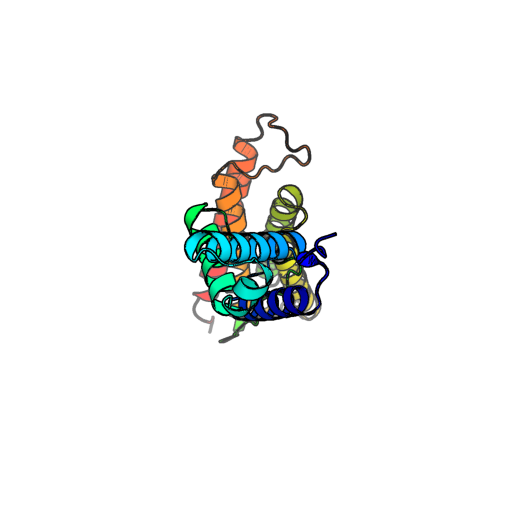ILE A O 1
ATOM 1423 N N . ALA A 1 196 ? -5.401 7.327 -13.100 1.00 94.88 196 ALA A N 1
ATOM 1424 C CA . ALA A 1 196 ? -5.662 5.899 -12.920 1.00 94.88 196 ALA A CA 1
ATOM 1425 C C . ALA A 1 196 ? -5.187 5.078 -14.133 1.00 94.88 196 ALA A C 1
ATOM 1427 O O . ALA A 1 196 ? -4.418 4.130 -13.975 1.00 94.88 196 ALA A O 1
ATOM 1428 N N . ALA A 1 197 ? -5.531 5.502 -15.353 1.00 96.38 197 ALA A N 1
ATOM 1429 C CA . ALA A 1 197 ? -5.100 4.838 -16.585 1.00 96.38 197 ALA A CA 1
ATOM 1430 C C . ALA A 1 197 ? -3.565 4.790 -16.743 1.00 96.38 197 ALA A C 1
ATOM 1432 O O . ALA A 1 197 ? -3.008 3.773 -17.176 1.00 96.38 197 ALA A O 1
ATOM 1433 N N . SER A 1 198 ? -2.861 5.864 -16.363 1.00 97.06 198 SER A N 1
ATOM 1434 C CA . SER A 1 198 ? -1.392 5.880 -16.343 1.00 97.06 198 SER A CA 1
ATOM 1435 C C . SER A 1 198 ? -0.835 4.850 -15.362 1.00 97.06 198 SER A C 1
ATOM 1437 O O . SER A 1 198 ? 0.063 4.091 -15.720 1.00 97.06 198 SER A O 1
ATOM 1439 N N . MET A 1 199 ? -1.395 4.767 -14.153 1.00 97.25 199 MET A N 1
ATOM 1440 C CA . MET A 1 199 ? -0.958 3.804 -13.138 1.00 97.25 199 MET A CA 1
ATOM 1441 C C . MET A 1 199 ? -1.211 2.350 -13.560 1.00 97.25 199 MET A C 1
ATOM 1443 O O . MET A 1 199 ? -0.327 1.514 -13.378 1.00 97.25 199 MET A O 1
ATOM 1447 N N . HIS A 1 200 ? -2.337 2.039 -14.213 1.00 97.19 200 HIS A N 1
ATOM 1448 C CA . HIS A 1 200 ? -2.547 0.715 -14.821 1.00 97.19 200 HIS A CA 1
ATOM 1449 C C . HIS A 1 200 ? -1.475 0.394 -15.870 1.00 97.19 200 HIS A C 1
ATOM 1451 O O . HIS A 1 200 ? -0.936 -0.713 -15.906 1.00 97.19 200 HIS A O 1
ATOM 1457 N N . THR A 1 201 ? -1.119 1.376 -16.703 1.00 97.88 201 THR A N 1
ATOM 1458 C CA . THR A 1 201 ? -0.070 1.221 -17.721 1.00 97.88 201 THR A C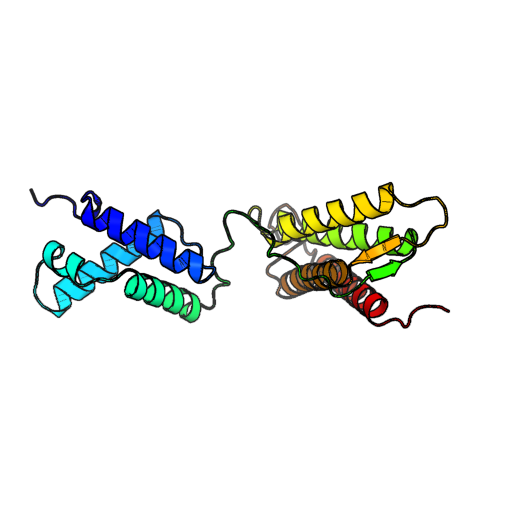A 1
ATOM 1459 C C . THR A 1 201 ? 1.300 0.974 -17.086 1.00 97.88 201 THR A C 1
ATOM 1461 O O . THR A 1 201 ? 2.069 0.145 -17.578 1.00 97.88 201 THR A O 1
ATOM 1464 N N . ASP A 1 202 ? 1.617 1.664 -15.992 1.00 97.75 202 ASP A N 1
ATOM 1465 C CA . ASP A 1 202 ? 2.868 1.474 -15.259 1.00 97.75 202 ASP A CA 1
ATOM 1466 C C . ASP A 1 202 ? 2.909 0.123 -14.536 1.00 97.75 202 ASP A C 1
ATOM 1468 O O . ASP A 1 202 ? 3.911 -0.584 -14.628 1.00 97.75 202 ASP A O 1
ATOM 1472 N N . SER A 1 203 ? 1.810 -0.298 -13.909 1.00 97.25 203 SER A N 1
ATOM 1473 C CA . SER A 1 203 ? 1.708 -1.624 -13.292 1.00 97.25 203 SER A CA 1
ATOM 1474 C C . SER A 1 203 ? 1.861 -2.748 -14.326 1.00 97.25 203 SER A C 1
ATOM 1476 O O . SER A 1 203 ? 2.645 -3.681 -14.138 1.00 97.25 203 SER A O 1
ATOM 1478 N N . ALA A 1 204 ? 1.186 -2.634 -15.474 1.00 97.56 204 ALA A N 1
ATOM 1479 C CA . ALA A 1 204 ? 1.331 -3.576 -16.583 1.00 97.56 204 ALA A CA 1
ATOM 1480 C C . ALA A 1 204 ? 2.767 -3.614 -17.130 1.00 97.56 204 ALA A C 1
ATOM 1482 O O . ALA A 1 204 ? 3.282 -4.689 -17.440 1.00 97.56 204 ALA A O 1
ATOM 1483 N N . PHE A 1 205 ? 3.434 -2.460 -17.209 1.00 97.19 205 PHE A N 1
ATOM 1484 C CA . PHE A 1 205 ? 4.832 -2.378 -17.617 1.00 97.19 205 PHE A CA 1
ATOM 1485 C C . PHE A 1 205 ? 5.764 -3.114 -16.644 1.00 97.19 205 PHE A C 1
ATOM 1487 O O . PHE A 1 205 ? 6.621 -3.876 -17.084 1.00 97.19 205 PHE A O 1
ATOM 1494 N N . VAL A 1 206 ? 5.570 -2.953 -15.333 1.00 96.56 206 VAL A N 1
ATOM 1495 C CA . VAL A 1 206 ? 6.362 -3.668 -14.319 1.00 96.56 206 VAL A CA 1
ATOM 1496 C C . VAL A 1 206 ? 6.157 -5.183 -14.424 1.00 96.56 206 VAL A C 1
ATOM 1498 O O . VAL A 1 206 ? 7.129 -5.936 -14.451 1.00 96.56 206 VAL A O 1
ATOM 15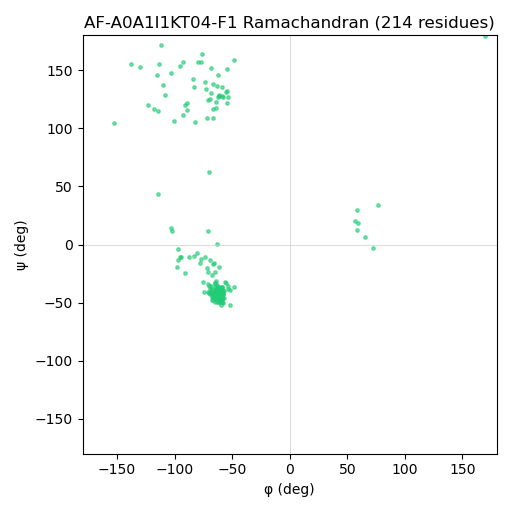01 N N . ARG A 1 207 ? 4.909 -5.640 -14.588 1.00 96.12 207 ARG A N 1
ATOM 1502 C CA . ARG A 1 207 ? 4.602 -7.065 -14.821 1.00 96.12 207 ARG A CA 1
ATOM 1503 C C . ARG A 1 207 ? 5.258 -7.602 -16.093 1.00 96.12 207 ARG A C 1
ATOM 1505 O O . ARG A 1 207 ? 5.748 -8.728 -16.103 1.00 96.12 207 ARG A O 1
ATOM 1512 N N . PHE A 1 208 ? 5.306 -6.796 -17.153 1.00 96.00 208 PHE A N 1
ATOM 1513 C CA . PHE A 1 208 ? 6.020 -7.151 -18.377 1.00 96.00 208 PHE A CA 1
ATOM 1514 C C . PHE A 1 208 ? 7.525 -7.338 -18.136 1.00 96.00 208 PHE A C 1
ATOM 1516 O O . PHE A 1 208 ? 8.091 -8.293 -18.660 1.00 96.00 208 PHE A O 1
ATOM 1523 N N . LEU A 1 209 ? 8.165 -6.479 -17.334 1.00 94.50 209 LEU A N 1
ATOM 1524 C CA . LEU A 1 209 ? 9.586 -6.628 -17.000 1.00 94.50 209 LEU A CA 1
ATOM 1525 C C . LEU A 1 209 ? 9.867 -7.935 -16.254 1.00 94.50 209 LEU A C 1
ATOM 1527 O O . LEU A 1 209 ? 10.824 -8.621 -16.597 1.00 94.50 209 LEU A O 1
ATOM 1531 N N . ILE A 1 210 ? 9.008 -8.306 -15.299 1.00 93.38 210 ILE A N 1
ATOM 1532 C CA . ILE A 1 210 ? 9.119 -9.572 -14.555 1.00 93.38 210 ILE A CA 1
ATOM 1533 C C . ILE A 1 210 ? 9.000 -10.779 -15.497 1.00 93.38 210 ILE A C 1
ATOM 1535 O O . ILE A 1 210 ? 9.743 -11.748 -15.373 1.00 93.38 210 ILE A O 1
ATOM 1539 N N . ALA A 1 211 ? 8.076 -10.720 -16.459 1.00 92.06 211 ALA A N 1
ATOM 1540 C CA . ALA A 1 211 ? 7.836 -11.806 -17.409 1.00 92.06 211 ALA A CA 1
ATOM 1541 C C . ALA A 1 211 ? 8.831 -11.842 -18.586 1.00 92.06 211 ALA A C 1
ATOM 1543 O O . ALA A 1 211 ? 8.788 -12.772 -19.398 1.00 92.06 211 ALA A O 1
ATOM 1544 N N . ARG A 1 212 ? 9.697 -10.829 -18.730 1.00 87.75 212 ARG A N 1
ATOM 1545 C CA . ARG A 1 212 ? 10.638 -10.731 -19.849 1.00 87.75 212 ARG A CA 1
ATOM 1546 C C . ARG A 1 212 ? 11.704 -11.830 -19.724 1.00 87.75 212 ARG A C 1
ATOM 1548 O O . ARG A 1 212 ? 12.321 -11.953 -18.669 1.00 87.75 212 ARG A O 1
ATOM 1555 N N . PRO A 1 213 ? 11.984 -12.606 -20.787 1.00 74.31 213 PRO A N 1
ATOM 1556 C CA . PRO A 1 213 ? 13.093 -13.552 -20.761 1.00 74.31 213 PRO A CA 1
ATOM 1557 C C . PRO A 1 213 ? 14.430 -12.810 -20.585 1.00 74.31 213 PRO A C 1
ATOM 1559 O O . PRO A 1 213 ? 14.579 -11.706 -21.120 1.00 74.31 213 PRO A O 1
ATOM 1562 N N . PRO A 1 214 ? 15.411 -13.393 -19.871 1.00 66.56 214 PRO A N 1
ATOM 1563 C CA . PRO A 1 214 ? 16.719 -12.774 -19.708 1.00 66.56 214 PRO A CA 1
ATOM 1564 C C . PRO A 1 214 ? 17.354 -12.556 -21.084 1.00 66.56 214 PRO A C 1
ATOM 1566 O O . PRO A 1 214 ? 17.411 -13.469 -21.911 1.00 66.56 214 PRO A O 1
ATOM 1569 N N . THR A 1 215 ? 17.789 -11.327 -21.350 1.00 61.47 215 THR A N 1
ATOM 1570 C CA . THR A 1 215 ? 18.571 -10.995 -22.543 1.00 61.47 215 THR A CA 1
ATOM 1571 C C . THR A 1 215 ? 19.906 -11.734 -22.474 1.00 61.47 215 THR A C 1
ATOM 1573 O O . THR A 1 215 ? 20.651 -11.532 -21.517 1.00 61.47 215 THR A O 1
ATOM 1576 N N . GLN A 1 216 ? 20.154 -12.623 -23.447 1.00 43.50 216 GLN A N 1
ATOM 1577 C CA . GLN A 1 216 ? 21.442 -13.306 -23.649 1.00 43.50 216 GLN A CA 1
ATOM 1578 C C . GLN A 1 216 ? 22.528 -12.338 -24.109 1.00 43.50 216 GLN A C 1
ATOM 1580 O O . GLN A 1 216 ? 22.189 -11.422 -24.895 1.00 43.50 216 GLN A O 1
#